Protein AF-A0A816FYJ7-F1 (afdb_monomer)

Nearest PDB structures (foldseek):
  8hdu-assembly1_A  TM=2.524E-01  e=5.902E+00  synthetic construct

Structure (mmCIF, N/CA/C/O backbone):
data_AF-A0A816FYJ7-F1
#
_entry.id   AF-A0A816FYJ7-F1
#
loop_
_atom_site.group_PDB
_atom_site.id
_atom_site.type_symbol
_atom_site.label_atom_id
_atom_site.label_alt_id
_atom_site.label_comp_id
_atom_site.label_asym_id
_atom_site.label_entity_id
_atom_site.label_seq_id
_atom_site.pdbx_PDB_ins_code
_atom_site.Cartn_x
_atom_site.Cartn_y
_atom_site.Cartn_z
_atom_site.occupancy
_atom_site.B_iso_or_equiv
_atom_site.auth_seq_id
_atom_site.auth_comp_id
_atom_site.auth_asym_id
_atom_site.auth_atom_id
_atom_site.pdbx_PDB_model_num
ATOM 1 N N . MET A 1 1 ? -14.830 -5.993 27.145 1.00 53.88 1 MET A N 1
ATOM 2 C CA . MET A 1 1 ? -13.928 -5.583 26.042 1.00 53.88 1 MET A CA 1
ATOM 3 C C . MET A 1 1 ? -14.717 -4.711 25.082 1.00 53.88 1 MET A C 1
ATOM 5 O O . MET A 1 1 ? -15.808 -5.121 24.713 1.00 53.88 1 MET A O 1
ATOM 9 N N . ASN A 1 2 ? -14.210 -3.531 24.702 1.00 73.75 2 ASN A N 1
ATOM 10 C CA . ASN A 1 2 ? -14.854 -2.697 23.679 1.00 73.75 2 ASN A CA 1
ATOM 11 C C . ASN A 1 2 ? -14.972 -3.507 22.381 1.00 73.75 2 ASN A C 1
ATOM 13 O O . ASN A 1 2 ? -13.951 -3.830 21.774 1.00 73.75 2 ASN A O 1
ATOM 17 N N . SER A 1 3 ? -16.195 -3.844 21.964 1.00 83.44 3 SER A N 1
ATOM 18 C CA . SER A 1 3 ? -16.469 -4.633 20.751 1.00 83.44 3 SER A CA 1
ATOM 19 C C . SER A 1 3 ? -15.770 -4.048 19.516 1.00 83.44 3 SER A C 1
ATOM 21 O O . SER A 1 3 ? -15.151 -4.782 18.749 1.00 83.44 3 SER A O 1
ATOM 23 N N . ALA A 1 4 ? -15.745 -2.717 19.403 1.00 85.75 4 ALA A N 1
ATOM 24 C CA . ALA A 1 4 ? -15.052 -1.989 18.340 1.00 85.75 4 ALA A CA 1
ATOM 25 C C . ALA A 1 4 ? -13.520 -2.166 18.353 1.00 85.75 4 ALA A C 1
ATOM 27 O O . ALA A 1 4 ? -12.896 -2.229 17.297 1.00 85.75 4 ALA A O 1
ATOM 28 N N . LEU A 1 5 ? -12.884 -2.266 19.528 1.00 89.44 5 LEU A N 1
ATOM 29 C CA . LEU A 1 5 ? -11.433 -2.480 19.617 1.00 89.44 5 LEU A CA 1
ATOM 30 C C . LEU A 1 5 ? -11.055 -3.884 19.139 1.00 89.44 5 LEU A C 1
ATOM 32 O O . LEU A 1 5 ? -10.072 -4.042 18.416 1.00 89.44 5 LEU A O 1
ATOM 36 N N . VAL A 1 6 ? -11.850 -4.886 19.516 1.00 90.88 6 VAL A N 1
ATOM 37 C CA . VAL A 1 6 ? -11.641 -6.279 19.104 1.00 90.88 6 VAL A CA 1
ATOM 38 C C . VAL A 1 6 ? -11.798 -6.404 17.593 1.00 90.88 6 VAL A C 1
ATOM 40 O O . VAL A 1 6 ? -10.899 -6.912 16.929 1.00 90.88 6 VAL A O 1
ATOM 43 N N . GLN A 1 7 ? -12.885 -5.861 17.042 1.00 92.12 7 GLN A N 1
ATOM 44 C CA . GLN A 1 7 ? -13.132 -5.839 15.601 1.00 92.12 7 GLN A CA 1
ATOM 45 C C . GLN A 1 7 ? -11.990 -5.160 14.834 1.00 92.12 7 GLN A C 1
ATOM 47 O O . GLN A 1 7 ? -11.436 -5.756 13.913 1.00 92.12 7 GLN A O 1
ATOM 52 N N . ASN A 1 8 ? -11.596 -3.944 15.227 1.00 94.31 8 ASN A N 1
ATOM 53 C CA . ASN A 1 8 ? -10.548 -3.197 14.526 1.00 94.31 8 ASN A CA 1
ATOM 54 C C . ASN A 1 8 ? -9.177 -3.888 14.631 1.00 94.31 8 ASN A C 1
ATOM 56 O O . ASN A 1 8 ? -8.397 -3.855 13.679 1.00 94.31 8 ASN A O 1
ATOM 60 N N . THR A 1 9 ? -8.896 -4.558 15.754 1.00 94.19 9 THR A N 1
ATOM 61 C CA . THR A 1 9 ? -7.689 -5.387 15.913 1.00 94.19 9 THR A CA 1
ATOM 62 C C . THR A 1 9 ? -7.709 -6.574 14.957 1.00 94.19 9 THR A C 1
ATOM 64 O O . THR A 1 9 ? -6.736 -6.792 14.239 1.00 94.19 9 THR A O 1
ATOM 67 N N . ILE A 1 10 ? -8.822 -7.309 14.890 1.00 94.94 10 ILE A N 1
ATOM 68 C CA . ILE A 1 10 ? -8.973 -8.449 13.976 1.00 94.94 10 ILE A CA 1
ATOM 69 C C . ILE A 1 10 ? -8.822 -7.991 12.522 1.00 94.94 10 ILE A C 1
ATOM 71 O O . ILE A 1 10 ? -8.059 -8.595 11.773 1.00 94.94 10 ILE A O 1
ATOM 75 N N . LEU A 1 11 ? -9.479 -6.895 12.131 1.00 95.06 11 LEU A N 1
ATOM 76 C CA . LEU A 1 11 ? -9.354 -6.328 10.785 1.00 95.06 11 LEU A CA 1
ATOM 77 C C . LEU A 1 11 ? -7.909 -5.939 10.459 1.00 95.06 11 LEU A C 1
ATOM 79 O O . LEU A 1 11 ? -7.429 -6.219 9.362 1.00 95.06 11 LEU A O 1
ATOM 83 N N . SER A 1 12 ? -7.189 -5.352 11.415 1.00 95.50 12 SER A N 1
ATOM 84 C CA . SER A 1 12 ? -5.777 -4.992 11.246 1.00 95.50 12 SER A CA 1
ATOM 85 C C . SER A 1 12 ? -4.880 -6.214 11.060 1.00 95.50 12 SER A C 1
ATOM 87 O O . SER A 1 12 ? -4.032 -6.233 10.167 1.00 95.50 12 SER A O 1
ATOM 89 N N . LEU A 1 13 ? -5.106 -7.275 11.835 1.00 96.56 13 LEU A N 1
ATOM 90 C CA . LEU A 1 13 ? -4.369 -8.529 11.689 1.00 96.56 13 LEU A CA 1
ATOM 91 C C . LEU A 1 13 ? -4.661 -9.193 10.341 1.00 96.56 13 LEU A C 1
ATOM 93 O O . LEU A 1 13 ? -3.728 -9.551 9.628 1.00 96.56 13 LEU A O 1
ATOM 97 N N . VAL A 1 14 ? -5.934 -9.285 9.951 1.00 97.38 14 VAL A N 1
ATOM 98 C CA . VAL A 1 14 ? -6.344 -9.884 8.672 1.00 97.38 14 VAL A CA 1
ATOM 99 C C . VAL A 1 14 ? -5.770 -9.104 7.491 1.00 97.38 14 VAL A C 1
ATOM 101 O O . VAL A 1 14 ? -5.170 -9.700 6.599 1.00 97.38 14 VAL A O 1
ATOM 104 N N . THR A 1 15 ? -5.896 -7.775 7.484 1.00 96.25 15 THR A N 1
ATOM 105 C CA . THR A 1 15 ? -5.329 -6.933 6.416 1.00 96.25 15 THR A CA 1
ATOM 106 C C . THR A 1 15 ? -3.809 -7.046 6.361 1.00 96.25 15 THR A C 1
ATOM 108 O O . THR A 1 15 ? -3.257 -7.210 5.275 1.00 96.25 15 THR A O 1
ATOM 111 N N . THR A 1 16 ? -3.129 -7.071 7.511 1.00 96.75 16 THR A N 1
ATOM 112 C CA . THR A 1 16 ? -1.683 -7.327 7.583 1.00 96.75 16 THR A CA 1
ATOM 113 C C . THR A 1 16 ? -1.335 -8.679 6.962 1.00 96.75 16 THR A C 1
ATOM 115 O O . THR A 1 16 ? -0.519 -8.732 6.041 1.00 96.75 16 THR A O 1
ATOM 118 N N . SER A 1 17 ? -1.988 -9.767 7.373 1.00 97.12 17 SER A N 1
ATOM 119 C CA . SER A 1 17 ? -1.768 -11.102 6.800 1.00 97.12 17 SER A CA 1
ATOM 120 C C . SER A 1 17 ? -2.006 -11.136 5.289 1.00 97.12 1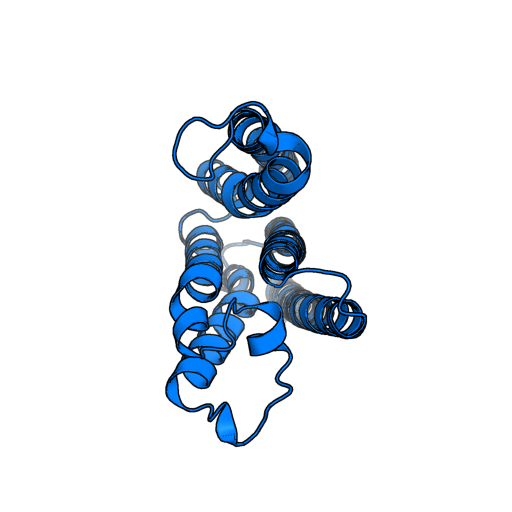7 SER A C 1
ATOM 122 O O . SER A 1 17 ? -1.203 -11.717 4.558 1.00 97.12 17 SER A O 1
ATOM 124 N N . LEU A 1 18 ? -3.050 -10.463 4.798 1.00 96.94 18 LEU A N 1
ATOM 125 C CA . LEU A 1 18 ? -3.333 -10.357 3.366 1.00 96.94 18 LEU A CA 1
ATOM 126 C C . LEU A 1 18 ? -2.240 -9.585 2.615 1.00 96.94 18 LEU A C 1
ATOM 128 O O . LEU A 1 18 ? -1.868 -10.001 1.519 1.00 96.94 18 LEU A O 1
ATOM 132 N N . THR A 1 19 ? -1.661 -8.522 3.189 1.00 95.81 19 THR A N 1
ATOM 133 C CA . THR A 1 19 ? -0.533 -7.821 2.539 1.00 95.81 19 THR A CA 1
ATOM 134 C C . THR A 1 19 ? 0.684 -8.736 2.365 1.00 95.81 19 THR A C 1
ATOM 136 O O . THR A 1 19 ? 1.283 -8.761 1.289 1.00 95.81 19 THR A O 1
ATOM 139 N N . PHE A 1 20 ? 1.015 -9.554 3.371 1.00 95.38 20 PHE A N 1
ATOM 140 C CA . PHE A 1 20 ? 2.076 -10.560 3.250 1.00 95.38 20 PHE A CA 1
ATOM 141 C C . PHE A 1 20 ? 1.724 -11.647 2.232 1.00 95.38 20 PHE A C 1
ATOM 143 O O . PHE A 1 20 ? 2.584 -12.040 1.444 1.00 95.38 20 PHE A O 1
ATOM 150 N N . ALA A 1 21 ? 0.465 -12.093 2.198 1.00 95.94 21 ALA A N 1
ATOM 151 C CA . ALA A 1 21 ? -0.004 -13.066 1.218 1.00 95.94 21 ALA A CA 1
ATOM 152 C C . ALA A 1 21 ? 0.141 -12.546 -0.221 1.00 95.94 21 ALA A C 1
ATOM 154 O O . ALA A 1 21 ? 0.599 -13.289 -1.086 1.00 95.94 21 ALA A O 1
ATOM 155 N N . VAL A 1 22 ? -0.161 -11.265 -0.475 1.00 95.56 22 VAL A N 1
ATOM 156 C CA . VAL A 1 22 ? 0.059 -10.629 -1.787 1.00 95.56 22 VAL A CA 1
ATOM 157 C C . VAL A 1 22 ? 1.540 -10.657 -2.168 1.00 95.56 22 VAL A C 1
ATOM 159 O O . VAL A 1 22 ? 1.872 -11.048 -3.286 1.00 95.56 22 VAL A O 1
ATOM 162 N N . VAL A 1 23 ? 2.444 -10.295 -1.252 1.00 94.19 23 VAL A N 1
ATOM 163 C CA . VAL A 1 23 ? 3.895 -10.342 -1.515 1.00 94.19 23 VAL A CA 1
ATOM 164 C C . VAL A 1 23 ? 4.353 -11.771 -1.802 1.00 94.19 23 VAL A C 1
ATOM 166 O O . VAL A 1 23 ? 5.082 -12.002 -2.764 1.00 94.19 23 VAL A O 1
ATOM 169 N N . PHE A 1 24 ? 3.894 -12.752 -1.027 1.00 92.81 24 PHE A N 1
ATOM 170 C CA . PHE A 1 24 ? 4.250 -14.152 -1.249 1.00 92.81 24 PHE A CA 1
ATOM 171 C C . PHE A 1 24 ? 3.713 -14.689 -2.583 1.00 92.81 24 PHE A C 1
ATOM 173 O O . PHE A 1 24 ? 4.438 -15.368 -3.313 1.00 92.81 24 PHE A O 1
ATOM 180 N N . LEU A 1 25 ? 2.474 -14.344 -2.937 1.00 93.38 25 LEU A N 1
ATOM 181 C CA . LEU A 1 25 ? 1.862 -14.706 -4.212 1.00 93.38 25 LEU A CA 1
ATOM 182 C C . LEU A 1 25 ? 2.657 -14.131 -5.388 1.00 93.38 25 LEU A C 1
ATOM 184 O O . LEU A 1 25 ? 3.007 -14.859 -6.315 1.00 93.38 25 LEU A O 1
ATOM 188 N N . LEU A 1 26 ? 2.990 -12.840 -5.339 1.00 92.62 26 LEU A N 1
ATOM 189 C CA . LEU A 1 26 ? 3.779 -12.198 -6.390 1.00 92.62 26 LEU A CA 1
ATOM 190 C C . LEU A 1 26 ? 5.201 -12.759 -6.459 1.00 92.62 26 LEU A C 1
ATOM 192 O O . LEU A 1 26 ? 5.733 -12.899 -7.557 1.00 92.62 26 LEU A O 1
ATOM 196 N N . ASN A 1 27 ? 5.788 -13.164 -5.329 1.00 91.88 27 ASN A N 1
ATOM 197 C CA . ASN A 1 27 ? 7.070 -13.867 -5.321 1.00 91.88 27 ASN A CA 1
ATOM 198 C C . ASN A 1 27 ? 6.974 -15.200 -6.065 1.00 91.88 27 ASN A C 1
ATOM 200 O O . ASN A 1 27 ? 7.842 -15.551 -6.861 1.00 91.88 27 ASN A O 1
ATOM 204 N N . HIS A 1 28 ? 5.904 -15.953 -5.804 1.00 90.69 28 HIS A N 1
ATOM 205 C CA . HIS A 1 28 ? 5.659 -17.224 -6.468 1.00 90.69 28 HIS A CA 1
ATOM 206 C C . HIS A 1 28 ? 5.501 -17.038 -7.982 1.00 90.69 28 HIS A C 1
ATOM 208 O O . HIS A 1 28 ? 6.115 -17.774 -8.753 1.00 90.69 28 HIS A O 1
ATOM 214 N N . LEU A 1 29 ? 4.766 -16.008 -8.412 1.00 88.62 29 LEU A N 1
ATOM 215 C CA . LEU A 1 29 ? 4.650 -15.655 -9.828 1.00 88.62 29 LEU A CA 1
ATOM 216 C C . LEU A 1 29 ? 5.991 -15.206 -10.424 1.00 88.62 29 LEU A C 1
ATOM 218 O O . LEU A 1 29 ? 6.316 -15.601 -11.542 1.00 88.62 29 LEU A O 1
ATOM 222 N N . ASN A 1 30 ? 6.806 -14.451 -9.682 1.00 88.00 30 ASN A N 1
ATOM 223 C CA . ASN A 1 30 ? 8.121 -13.999 -10.142 1.00 88.00 30 ASN A CA 1
ATOM 224 C C . ASN A 1 30 ? 9.079 -15.164 -10.447 1.00 88.00 30 ASN A C 1
ATOM 226 O O . ASN A 1 30 ? 9.862 -15.095 -11.393 1.00 88.00 30 ASN A O 1
ATOM 230 N N . LYS A 1 31 ? 8.974 -16.289 -9.723 1.00 85.38 31 LYS A N 1
ATOM 231 C CA . LYS A 1 31 ? 9.799 -17.487 -9.985 1.00 85.38 31 LYS A CA 1
ATOM 232 C C . LYS A 1 31 ? 9.630 -18.050 -11.398 1.00 85.38 31 LYS A C 1
ATOM 234 O O . LYS A 1 31 ? 10.546 -18.693 -11.900 1.00 85.38 31 LYS A O 1
ATOM 239 N N . THR A 1 32 ? 8.506 -17.775 -12.061 1.00 80.31 32 THR A N 1
ATOM 240 C CA . THR A 1 32 ? 8.273 -18.168 -13.462 1.00 80.31 32 THR A CA 1
ATOM 241 C C . THR A 1 32 ? 9.080 -17.339 -14.472 1.00 80.31 32 THR A C 1
ATOM 243 O O . THR A 1 32 ? 9.064 -17.655 -15.661 1.00 80.31 32 THR A O 1
ATOM 246 N N . LYS A 1 33 ? 9.754 -16.263 -14.026 1.00 77.69 33 LYS A N 1
ATOM 247 C CA . LYS A 1 33 ? 10.560 -15.310 -14.821 1.00 77.69 33 LYS A CA 1
ATOM 248 C C . LYS A 1 33 ? 9.859 -14.726 -16.057 1.00 77.69 33 LYS A C 1
ATOM 250 O O . LYS A 1 33 ? 10.506 -14.157 -16.930 1.00 77.69 33 LYS A O 1
ATOM 255 N N . SER A 1 34 ? 8.534 -14.834 -16.119 1.00 78.81 34 SER A N 1
ATOM 256 C CA . SER A 1 34 ? 7.723 -14.388 -17.258 1.00 78.81 34 SER A CA 1
ATOM 257 C C . SER A 1 34 ? 7.234 -12.942 -17.113 1.00 78.81 34 SER A C 1
ATOM 259 O O . SER A 1 34 ? 6.665 -12.382 -18.046 1.00 78.81 34 SER A O 1
ATOM 261 N N . ILE A 1 35 ? 7.431 -12.333 -15.939 1.00 83.00 35 ILE A N 1
ATOM 262 C CA . ILE A 1 35 ? 6.919 -11.006 -15.588 1.00 83.00 35 ILE A CA 1
ATOM 263 C C . ILE A 1 35 ? 8.101 -10.104 -15.238 1.00 83.00 35 ILE A C 1
ATOM 265 O O . ILE A 1 35 ? 8.981 -10.493 -14.477 1.00 83.00 35 ILE A O 1
ATOM 269 N N . THR A 1 36 ? 8.127 -8.891 -15.787 1.00 84.88 36 THR A N 1
ATOM 270 C CA . THR A 1 36 ? 9.176 -7.915 -15.476 1.00 84.88 36 THR A CA 1
ATOM 271 C C . THR A 1 36 ? 8.987 -7.323 -14.076 1.00 84.88 36 THR A C 1
ATOM 273 O O . THR A 1 36 ? 7.859 -7.136 -13.613 1.00 84.88 36 THR A O 1
ATOM 276 N N . ASN A 1 37 ? 10.088 -6.932 -13.424 1.00 84.06 37 ASN A N 1
ATOM 277 C CA . ASN A 1 37 ? 10.057 -6.298 -12.097 1.00 84.06 37 ASN A CA 1
ATOM 278 C C . ASN A 1 37 ? 9.189 -5.027 -12.067 1.00 84.06 37 ASN A C 1
ATOM 280 O O . ASN A 1 37 ? 8.554 -4.712 -11.064 1.00 84.06 37 ASN A O 1
ATOM 284 N N . GLU A 1 38 ? 9.116 -4.290 -13.179 1.00 82.38 38 GLU A N 1
ATOM 285 C CA . GLU A 1 38 ? 8.236 -3.126 -13.286 1.00 82.38 38 GLU A CA 1
ATOM 286 C C . GLU A 1 38 ? 6.753 -3.508 -13.201 1.00 82.38 38 GLU A C 1
ATOM 288 O O . GLU A 1 38 ? 6.002 -2.866 -12.463 1.00 82.38 38 GLU A O 1
ATOM 293 N N . VAL A 1 39 ? 6.336 -4.574 -13.889 1.00 83.94 39 VAL A N 1
ATOM 294 C CA . VAL A 1 39 ? 4.955 -5.066 -13.825 1.00 83.94 39 VAL A CA 1
ATOM 295 C C . VAL A 1 39 ? 4.655 -5.647 -12.443 1.00 83.94 39 VAL A C 1
ATOM 297 O O . VAL A 1 39 ? 3.613 -5.322 -11.878 1.00 83.94 39 VAL A O 1
ATOM 300 N N . LEU A 1 40 ? 5.576 -6.413 -11.847 1.00 88.88 40 LEU A N 1
ATOM 301 C CA . LEU A 1 40 ? 5.416 -6.962 -10.492 1.00 88.88 40 LEU A CA 1
ATOM 302 C C . LEU A 1 40 ? 5.207 -5.872 -9.440 1.00 88.88 40 LEU A C 1
ATOM 304 O O . LEU A 1 40 ? 4.285 -5.969 -8.629 1.00 88.88 40 LEU A O 1
ATOM 308 N N . ARG A 1 41 ? 5.992 -4.790 -9.494 1.00 88.06 41 ARG A N 1
ATOM 309 C CA . ARG A 1 41 ? 5.795 -3.626 -8.620 1.00 88.06 41 ARG A CA 1
ATOM 310 C C . ARG A 1 41 ? 4.396 -3.043 -8.765 1.00 88.06 41 ARG A C 1
ATOM 312 O O . ARG A 1 41 ? 3.762 -2.737 -7.761 1.00 88.06 41 ARG A O 1
ATOM 319 N N . LYS A 1 42 ? 3.902 -2.883 -9.992 1.00 87.44 42 LYS A N 1
ATOM 320 C CA . LYS A 1 42 ? 2.568 -2.317 -10.247 1.00 87.44 42 LYS A CA 1
ATOM 321 C C . LYS A 1 42 ? 1.457 -3.264 -9.796 1.00 87.44 42 LYS A C 1
ATOM 323 O O . LYS A 1 42 ? 0.505 -2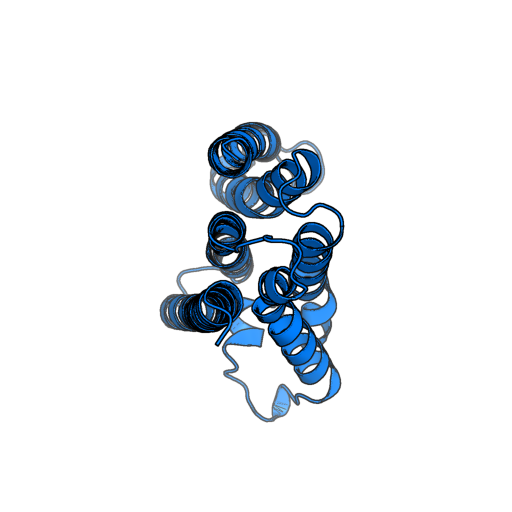.809 -9.170 1.00 87.44 42 LYS A O 1
ATOM 328 N N . MET A 1 43 ? 1.617 -4.570 -10.008 1.00 90.00 43 MET A N 1
ATOM 329 C CA . MET A 1 43 ? 0.717 -5.591 -9.462 1.00 90.00 43 MET A CA 1
ATOM 330 C C . MET A 1 43 ? 0.690 -5.561 -7.933 1.00 90.00 43 MET A C 1
ATOM 332 O O . MET A 1 43 ? -0.386 -5.654 -7.351 1.00 90.00 43 MET A O 1
ATOM 336 N N . LEU A 1 44 ? 1.840 -5.367 -7.281 1.00 92.06 44 LEU A N 1
ATOM 337 C CA . LEU A 1 44 ? 1.915 -5.193 -5.833 1.00 92.06 44 LEU A CA 1
ATOM 338 C C . LEU A 1 44 ? 1.156 -3.943 -5.374 1.00 92.06 44 LEU A C 1
ATOM 340 O O . LEU A 1 44 ? 0.396 -4.031 -4.417 1.00 92.06 44 LEU A O 1
ATOM 344 N N . HIS A 1 45 ? 1.316 -2.804 -6.057 1.00 90.12 45 HIS A N 1
ATOM 345 C CA . HIS A 1 45 ? 0.610 -1.564 -5.703 1.00 90.12 45 HIS A CA 1
ATOM 346 C C . HIS A 1 45 ? -0.909 -1.714 -5.871 1.00 90.12 45 HIS A C 1
ATOM 348 O O . HIS A 1 45 ? -1.661 -1.257 -5.015 1.00 90.12 45 HIS A O 1
ATOM 354 N N . ILE A 1 46 ? -1.370 -2.408 -6.919 1.00 91.12 46 ILE A N 1
ATOM 355 C CA . ILE A 1 46 ? -2.794 -2.722 -7.106 1.00 91.12 46 ILE A CA 1
ATOM 356 C C . ILE A 1 46 ? -3.278 -3.684 -6.014 1.00 91.12 46 ILE A C 1
ATOM 358 O O . ILE A 1 46 ? -4.286 -3.415 -5.366 1.00 91.12 46 ILE A O 1
ATOM 362 N N . GLY A 1 47 ? -2.572 -4.796 -5.795 1.00 91.56 47 GLY A N 1
ATOM 363 C CA . GLY A 1 47 ? -2.973 -5.846 -4.858 1.00 91.56 47 GLY A CA 1
ATOM 364 C C . GLY A 1 47 ? -2.989 -5.363 -3.410 1.00 91.56 47 GLY A C 1
ATOM 365 O O . GLY A 1 47 ? -4.026 -5.418 -2.754 1.00 91.56 47 GLY A O 1
ATOM 366 N N . ALA A 1 48 ? -1.866 -4.827 -2.928 1.00 91.69 48 ALA A N 1
ATOM 367 C CA . ALA A 1 48 ? -1.768 -4.272 -1.580 1.00 91.69 48 ALA A CA 1
ATOM 368 C C . ALA A 1 48 ? -2.633 -3.010 -1.423 1.00 91.69 48 ALA A C 1
ATOM 370 O O . ALA A 1 48 ? -3.285 -2.835 -0.399 1.00 91.69 48 ALA A O 1
ATOM 371 N N . GLY A 1 49 ? -2.702 -2.162 -2.452 1.00 90.06 49 GLY A N 1
ATOM 372 C CA . GLY A 1 49 ? -3.521 -0.952 -2.444 1.00 90.06 49 GLY A CA 1
ATOM 373 C C . GLY A 1 49 ? -5.021 -1.211 -2.373 1.00 90.06 49 GLY A C 1
ATOM 374 O O . GLY A 1 49 ? -5.728 -0.485 -1.683 1.00 90.06 49 GLY A O 1
ATOM 375 N N . THR A 1 50 ? -5.506 -2.277 -3.012 1.00 91.69 50 THR A N 1
ATOM 376 C CA . THR A 1 50 ? -6.921 -2.683 -2.948 1.00 91.69 50 THR A CA 1
ATOM 377 C C . THR A 1 50 ? -7.339 -3.031 -1.517 1.00 91.69 50 THR A C 1
ATOM 379 O O . THR A 1 50 ? -8.483 -2.789 -1.138 1.00 91.69 50 THR A O 1
ATOM 382 N N . LEU A 1 51 ? -6.414 -3.512 -0.676 1.00 93.50 51 LEU A N 1
ATOM 383 C CA . LEU A 1 51 ? -6.697 -3.785 0.737 1.00 93.50 51 LEU A CA 1
ATOM 384 C C . LEU A 1 51 ? -7.033 -2.514 1.533 1.00 93.50 51 LEU A C 1
ATOM 386 O O . LEU A 1 51 ? -7.647 -2.624 2.591 1.00 93.50 51 LEU A O 1
ATOM 390 N N . TYR A 1 52 ? -6.732 -1.314 1.017 1.00 91.12 52 TYR A N 1
ATOM 391 C CA . TYR A 1 52 ? -7.191 -0.055 1.613 1.00 91.12 52 TYR A CA 1
ATOM 392 C C . TYR A 1 52 ? -8.721 0.039 1.689 1.00 91.12 52 TYR A C 1
ATOM 394 O O . TYR A 1 52 ? -9.236 0.700 2.584 1.00 91.12 52 TYR A O 1
ATOM 402 N N . LEU A 1 53 ? -9.466 -0.677 0.835 1.00 90.25 53 LEU A N 1
ATOM 403 C CA . LEU A 1 53 ? -10.930 -0.780 0.935 1.00 90.25 53 L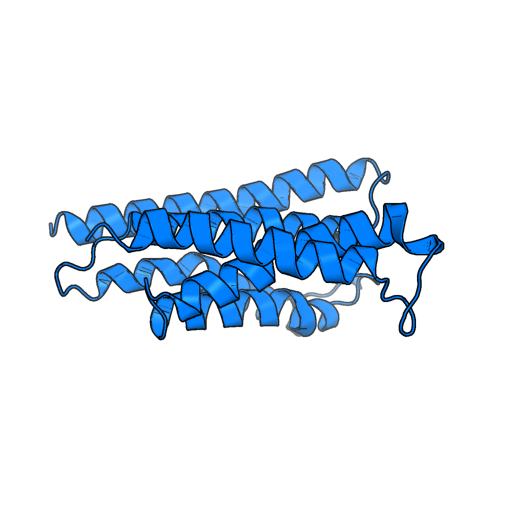EU A CA 1
ATOM 404 C C . LEU A 1 53 ? -11.392 -1.275 2.314 1.00 90.25 53 LEU A C 1
ATOM 406 O O . LEU A 1 53 ? -12.489 -0.931 2.753 1.00 90.25 53 LEU A O 1
ATOM 410 N N . ALA A 1 54 ? -10.545 -2.025 3.028 1.00 91.12 54 ALA A N 1
ATOM 411 C CA . ALA A 1 54 ? -10.839 -2.488 4.376 1.00 91.12 54 ALA A CA 1
ATOM 412 C C . ALA A 1 54 ? -11.070 -1.342 5.374 1.00 91.12 54 ALA A C 1
ATOM 414 O O . ALA A 1 54 ? -11.737 -1.572 6.380 1.00 91.12 54 ALA A O 1
ATOM 415 N N . ILE A 1 55 ? -10.598 -0.118 5.084 1.00 90.06 55 ILE A N 1
ATOM 416 C CA . ILE A 1 55 ? -10.849 1.088 5.891 1.00 90.06 55 ILE A CA 1
ATOM 417 C C . ILE A 1 55 ? -12.343 1.323 6.150 1.00 90.06 55 ILE A C 1
ATOM 419 O O . ILE A 1 55 ? -12.710 1.869 7.187 1.00 90.06 55 ILE A O 1
ATOM 423 N N . TYR A 1 56 ? -13.210 0.869 5.238 1.00 88.56 56 TYR A N 1
ATOM 424 C CA . TYR A 1 56 ? -14.658 0.936 5.399 1.00 88.56 56 TYR A CA 1
ATOM 425 C C . TYR A 1 56 ? -15.139 0.190 6.651 1.00 88.56 56 TYR A C 1
ATOM 427 O O . TYR A 1 56 ? -15.922 0.733 7.428 1.00 88.56 56 TYR A O 1
ATOM 435 N N . PHE A 1 57 ? -14.605 -1.011 6.888 1.00 90.00 57 PHE A N 1
ATOM 436 C CA . PHE A 1 57 ? -15.026 -1.895 7.977 1.00 90.00 57 PHE A CA 1
ATOM 437 C C . PHE A 1 57 ? -14.484 -1.486 9.353 1.00 90.00 57 PHE A C 1
ATOM 439 O O . PHE A 1 57 ? -14.885 -2.073 10.362 1.00 90.00 57 PHE A O 1
ATOM 446 N N . TYR A 1 58 ? -13.584 -0.498 9.416 1.00 90.56 58 TYR A N 1
ATOM 447 C CA . TYR A 1 58 ? -13.103 0.037 10.685 1.00 90.56 58 TYR A CA 1
ATOM 448 C C . TYR A 1 58 ? -14.166 0.912 11.336 1.00 90.56 58 TYR A C 1
ATOM 450 O O . TYR A 1 58 ? -14.713 1.842 10.736 1.00 90.56 58 TYR A O 1
ATOM 458 N N . ASN A 1 59 ? -14.408 0.624 12.609 1.00 86.75 59 ASN A N 1
ATOM 459 C CA . ASN A 1 59 ? -15.389 1.327 13.408 1.00 86.75 59 ASN A CA 1
ATOM 460 C C . ASN A 1 59 ? -14.764 2.564 14.089 1.00 86.75 59 ASN A C 1
ATOM 462 O O . ASN A 1 59 ? -13.726 2.448 14.746 1.00 86.75 59 ASN A O 1
ATOM 466 N N . ASP A 1 60 ? -15.411 3.726 13.933 1.00 81.81 60 ASP A N 1
ATOM 467 C CA . ASP A 1 60 ? -15.003 5.046 14.440 1.00 81.81 60 ASP A CA 1
ATOM 468 C C . ASP A 1 60 ? -15.972 5.595 15.511 1.00 81.81 60 ASP A C 1
ATOM 470 O O . ASP A 1 60 ? -16.299 6.776 15.523 1.00 81.81 60 ASP A O 1
ATOM 474 N N . HIS A 1 61 ? -16.470 4.768 16.436 1.00 78.75 61 HIS A N 1
ATOM 475 C CA . HIS A 1 61 ? -17.282 5.247 17.574 1.00 78.75 61 HIS A CA 1
ATOM 476 C C . HIS A 1 61 ? -16.472 6.080 18.603 1.00 78.75 61 HIS A C 1
ATOM 478 O O . HIS A 1 61 ? -16.484 5.790 19.801 1.00 78.75 61 HIS A O 1
ATOM 484 N N . GLY A 1 62 ? -15.709 7.085 18.156 1.00 65.44 62 GLY A N 1
ATOM 485 C CA . GLY A 1 62 ? -14.915 7.985 19.000 1.00 65.44 62 GLY A CA 1
ATOM 486 C C . GLY A 1 62 ? -13.692 7.333 19.651 1.00 65.44 62 GLY A C 1
ATOM 487 O O . GLY A 1 62 ? -13.087 7.907 20.552 1.00 65.44 62 GLY A O 1
ATOM 488 N N . GLN A 1 63 ? -13.324 6.126 19.218 1.00 71.00 63 GLN A N 1
ATOM 489 C CA . GLN A 1 63 ? -12.204 5.371 19.768 1.00 71.00 63 GLN A CA 1
ATOM 490 C C . GLN A 1 63 ? -10.958 5.542 18.895 1.00 71.00 63 GLN A C 1
ATOM 492 O O . GLN A 1 63 ? -11.012 5.440 17.669 1.00 71.00 63 GLN A O 1
ATOM 497 N N . PHE A 1 64 ? -9.793 5.677 19.532 1.00 82.44 64 PHE A N 1
ATOM 498 C CA . PHE A 1 64 ? -8.495 5.663 18.843 1.00 82.44 64 PHE A CA 1
ATOM 499 C C . PHE A 1 64 ? -8.227 4.355 18.072 1.00 82.44 64 PHE A C 1
ATOM 501 O O . PHE A 1 64 ? -7.333 4.310 17.228 1.00 82.44 64 PHE A O 1
ATOM 508 N N . SER A 1 65 ? -9.019 3.300 18.304 1.00 88.44 65 SER A N 1
ATOM 509 C CA . SER A 1 65 ? -8.898 2.008 17.623 1.00 88.44 65 SER A CA 1
ATOM 510 C C . SER A 1 65 ? -9.067 2.090 16.104 1.00 88.44 65 SER A C 1
ATOM 512 O O . SER A 1 65 ? -8.612 1.183 15.410 1.00 88.44 65 SER A O 1
ATOM 514 N N . LYS A 1 66 ? -9.680 3.147 15.553 1.00 88.12 66 LYS A N 1
ATOM 515 C CA . LYS A 1 66 ? -9.766 3.341 14.094 1.00 88.12 66 LYS A CA 1
ATOM 516 C C . LYS A 1 66 ? -8.398 3.446 13.426 1.00 88.12 66 LYS A C 1
ATOM 518 O O . LYS A 1 66 ? -8.226 2.988 12.300 1.00 88.12 66 LYS A O 1
ATOM 523 N N . TYR A 1 67 ? -7.399 3.984 14.129 1.00 90.88 67 TYR A N 1
ATOM 524 C CA . TYR A 1 67 ? -6.036 4.122 13.614 1.00 90.88 67 TYR A CA 1
ATOM 525 C C . TYR A 1 67 ? -5.302 2.779 13.518 1.00 90.88 67 TYR A C 1
ATOM 527 O O . TYR A 1 67 ? -4.223 2.708 12.948 1.00 90.88 67 TYR A O 1
ATOM 535 N N . LEU A 1 68 ? -5.905 1.668 13.948 1.00 93.44 68 LEU A N 1
ATOM 536 C CA . LEU A 1 68 ? -5.386 0.337 13.620 1.00 93.44 68 LEU A CA 1
ATOM 537 C C . LEU A 1 68 ? -5.419 0.040 12.107 1.00 93.44 68 LEU A C 1
ATOM 539 O O . LEU A 1 68 ? -4.760 -0.901 11.667 1.00 93.44 68 LEU A O 1
ATOM 543 N N . ASN A 1 69 ? -6.127 0.846 11.302 1.00 94.31 69 ASN A N 1
ATOM 544 C CA . ASN A 1 69 ? -6.127 0.750 9.838 1.00 94.31 69 ASN A CA 1
ATOM 545 C C . ASN A 1 69 ? -4.754 1.027 9.201 1.00 94.31 69 ASN A C 1
ATOM 547 O O . ASN A 1 69 ? -4.436 0.446 8.165 1.00 94.31 69 ASN A O 1
ATOM 551 N N . ILE A 1 70 ? -3.917 1.873 9.819 1.00 95.81 70 ILE A N 1
ATOM 552 C CA . ILE A 1 70 ? -2.603 2.218 9.252 1.00 95.81 70 ILE A CA 1
ATOM 553 C C . ILE A 1 70 ? -1.510 1.217 9.619 1.00 95.81 70 ILE A C 1
ATOM 555 O O . ILE A 1 70 ? -0.452 1.219 8.993 1.00 95.81 70 ILE A O 1
ATOM 559 N N . PHE A 1 71 ? -1.759 0.357 10.610 1.00 95.88 71 PHE A N 1
ATOM 560 C CA . PHE A 1 71 ? -0.771 -0.579 11.140 1.00 95.88 71 PHE A CA 1
ATOM 561 C C . PHE A 1 71 ? -0.126 -1.483 10.071 1.00 95.88 71 PHE A C 1
ATOM 563 O O . PHE A 1 71 ? 1.103 -1.555 10.072 1.00 95.88 71 PHE A O 1
ATOM 570 N N . PRO A 1 72 ? -0.867 -2.086 9.111 1.00 95.75 72 PRO A N 1
ATOM 571 C CA . PRO A 1 72 ? -0.250 -2.878 8.046 1.00 95.75 72 PRO A CA 1
ATOM 572 C C . PRO A 1 72 ? 0.813 -2.087 7.269 1.00 95.75 72 PRO A C 1
ATOM 574 O O . PRO A 1 72 ? 1.924 -2.566 7.053 1.00 95.75 72 PRO A O 1
ATOM 577 N N . ASN A 1 73 ? 0.497 -0.845 6.889 1.00 96.44 73 ASN A N 1
ATOM 578 C CA . ASN A 1 73 ? 1.388 0.003 6.092 1.00 96.44 73 ASN A CA 1
ATOM 579 C C . ASN A 1 73 ? 2.551 0.554 6.927 1.00 96.44 73 ASN A C 1
ATOM 581 O O . ASN A 1 73 ? 3.667 0.661 6.426 1.00 96.44 73 ASN A O 1
ATOM 585 N N . LEU A 1 74 ? 2.323 0.859 8.209 1.00 96.81 74 LEU A N 1
ATOM 586 C CA . LEU A 1 74 ? 3.387 1.280 9.119 1.00 96.81 74 LEU A CA 1
ATOM 587 C C . LEU A 1 74 ? 4.401 0.152 9.346 1.00 96.81 74 LEU A C 1
ATOM 589 O O . LEU A 1 74 ? 5.607 0.388 9.293 1.00 96.81 74 LEU A O 1
ATOM 593 N N . LEU A 1 75 ? 3.921 -1.082 9.519 1.00 96.75 75 LEU A N 1
ATOM 594 C CA . LEU A 1 75 ? 4.776 -2.261 9.608 1.00 96.75 75 LEU A CA 1
ATOM 595 C C . LEU A 1 75 ? 5.621 -2.422 8.337 1.00 96.75 75 LEU A C 1
ATOM 597 O O . LEU A 1 75 ? 6.833 -2.620 8.429 1.00 96.75 75 LEU A O 1
ATOM 601 N N . TRP A 1 76 ? 5.016 -2.271 7.155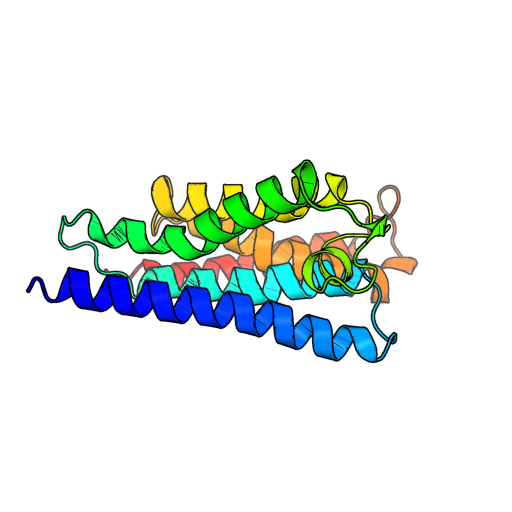 1.00 96.44 76 TRP A N 1
ATOM 602 C CA . TRP A 1 76 ? 5.757 -2.292 5.893 1.00 96.44 76 TRP A CA 1
ATOM 603 C C . TRP A 1 76 ? 6.779 -1.161 5.784 1.00 96.44 76 TRP A C 1
ATOM 605 O O . TRP A 1 76 ? 7.895 -1.426 5.352 1.00 96.44 76 TRP A O 1
ATOM 615 N N . ILE A 1 77 ? 6.470 0.062 6.223 1.00 96.69 77 ILE A N 1
ATOM 616 C CA . ILE A 1 77 ? 7.449 1.162 6.288 1.00 96.69 77 ILE A CA 1
ATOM 617 C C . ILE A 1 77 ? 8.655 0.756 7.139 1.00 96.69 77 ILE A C 1
ATOM 619 O O . ILE A 1 77 ? 9.792 0.883 6.682 1.00 96.69 77 ILE A O 1
ATOM 623 N N . CYS A 1 78 ? 8.425 0.214 8.338 1.00 95.88 78 CYS A N 1
ATOM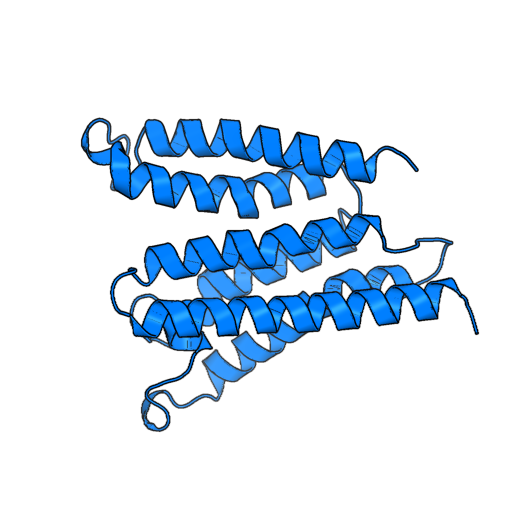 624 C CA . CYS A 1 78 ? 9.500 -0.254 9.211 1.00 95.88 78 CYS A CA 1
ATOM 625 C C . CYS A 1 78 ? 10.339 -1.351 8.541 1.00 95.88 78 CYS A C 1
ATOM 627 O O . CYS A 1 78 ? 11.568 -1.271 8.554 1.00 95.88 78 CYS A O 1
ATOM 629 N N . ILE A 1 79 ? 9.693 -2.333 7.902 1.00 94.44 79 ILE A N 1
ATOM 630 C CA . ILE A 1 79 ? 10.376 -3.400 7.158 1.00 94.44 79 ILE A CA 1
ATOM 631 C C . ILE A 1 79 ? 11.206 -2.811 6.012 1.00 94.44 79 ILE A C 1
ATOM 633 O O . ILE A 1 79 ? 12.368 -3.170 5.859 1.00 94.44 79 ILE A O 1
ATOM 637 N N . LEU A 1 80 ? 10.652 -1.897 5.215 1.00 94.00 80 LEU A N 1
ATOM 638 C CA . LEU A 1 80 ? 11.338 -1.303 4.065 1.00 94.00 80 LEU A CA 1
ATOM 639 C C . LEU A 1 80 ? 12.555 -0.473 4.487 1.00 94.00 80 LEU A C 1
ATOM 641 O O . LEU A 1 80 ? 13.612 -0.598 3.868 1.00 94.00 80 LEU A O 1
ATOM 645 N N . ILE A 1 81 ? 12.436 0.323 5.553 1.00 93.69 81 ILE A N 1
ATOM 646 C CA . ILE A 1 81 ? 13.557 1.096 6.109 1.00 93.69 81 ILE A CA 1
ATOM 647 C C . ILE A 1 81 ? 14.632 0.150 6.639 1.00 93.69 81 ILE A C 1
ATOM 649 O O . ILE A 1 81 ? 15.796 0.262 6.244 1.00 93.69 81 ILE A O 1
ATOM 653 N N . TRP A 1 82 ? 14.240 -0.816 7.476 1.00 92.88 82 TRP A N 1
ATOM 654 C CA . TRP A 1 82 ? 15.171 -1.783 8.047 1.00 92.88 82 TRP A CA 1
ATOM 655 C C . TRP A 1 82 ? 15.908 -2.551 6.947 1.00 92.88 82 TRP A C 1
ATOM 657 O O . TRP A 1 82 ? 17.136 -2.647 6.974 1.00 92.88 82 TRP A O 1
ATOM 667 N N . LYS A 1 83 ? 15.186 -3.014 5.919 1.00 90.75 83 LYS A N 1
ATOM 668 C CA . LYS A 1 83 ? 15.794 -3.720 4.789 1.00 90.75 83 LYS A CA 1
ATOM 669 C C . LYS A 1 83 ? 16.689 -2.814 3.955 1.00 90.75 83 LYS A C 1
ATOM 671 O O . LYS A 1 83 ? 17.786 -3.215 3.585 1.00 90.75 83 LYS A O 1
ATOM 676 N N . SER A 1 84 ? 16.288 -1.578 3.684 1.00 88.38 84 SER A N 1
ATOM 677 C CA . SER A 1 84 ? 17.146 -0.665 2.929 1.00 88.38 84 SER A CA 1
ATOM 678 C C . SER A 1 84 ? 18.460 -0.357 3.655 1.00 88.38 84 SER A C 1
ATOM 680 O O . SER A 1 84 ? 19.492 -0.188 3.002 1.00 88.38 84 SER A O 1
ATOM 682 N N . GLN A 1 85 ? 18.438 -0.241 4.982 1.00 85.25 85 GLN A N 1
ATOM 683 C CA . GLN A 1 85 ? 19.604 0.171 5.763 1.00 85.25 85 GLN A CA 1
ATOM 684 C C . GLN A 1 85 ? 20.486 -1.028 6.125 1.00 85.25 85 GLN A C 1
ATOM 686 O O . GLN A 1 85 ? 21.658 -1.071 5.740 1.00 85.25 85 GLN A O 1
ATOM 691 N N . TYR A 1 86 ? 19.908 -2.037 6.773 1.00 78.69 86 TYR A N 1
ATOM 692 C CA . TYR A 1 86 ? 20.647 -3.114 7.436 1.00 78.69 86 TYR A CA 1
ATOM 693 C C . TYR A 1 86 ? 20.746 -4.400 6.616 1.00 78.69 86 TYR A C 1
ATOM 695 O O . TYR A 1 86 ? 21.645 -5.204 6.853 1.00 78.69 86 TYR A O 1
ATOM 703 N N . TYR A 1 87 ? 19.874 -4.606 5.625 1.00 74.25 87 TYR A N 1
ATOM 704 C CA . TYR A 1 87 ? 19.939 -5.815 4.810 1.00 74.25 87 TYR A CA 1
ATOM 705 C C . TYR A 1 87 ? 21.151 -5.786 3.877 1.00 74.25 87 TYR A C 1
ATOM 707 O O . TYR A 1 87 ? 21.428 -4.792 3.187 1.00 74.25 87 TYR A O 1
ATOM 715 N N . SER A 1 88 ? 21.872 -6.901 3.851 1.00 64.06 88 SER A N 1
ATOM 716 C CA . SER A 1 88 ? 23.014 -7.119 2.974 1.00 64.06 88 SER A CA 1
ATOM 717 C C . SER A 1 88 ? 22.576 -8.001 1.808 1.00 64.06 88 SER A C 1
ATOM 719 O O . SER A 1 88 ? 22.488 -9.219 1.943 1.00 64.06 88 SER A O 1
ATOM 721 N N . SER A 1 89 ? 22.287 -7.375 0.661 1.00 60.66 89 SER A N 1
ATOM 722 C CA . SER A 1 89 ? 21.897 -8.075 -0.579 1.00 60.66 89 SER A CA 1
ATOM 723 C C . SER A 1 89 ? 22.949 -9.117 -1.009 1.00 60.66 89 SER A C 1
ATOM 725 O O . SER A 1 89 ? 22.622 -10.151 -1.578 1.00 60.66 89 SER A O 1
ATOM 727 N N . THR A 1 90 ? 24.215 -8.917 -0.625 1.00 59.16 90 THR A N 1
ATOM 728 C CA . THR A 1 90 ? 25.332 -9.841 -0.868 1.00 59.16 90 THR A CA 1
ATOM 729 C C . THR A 1 90 ? 25.228 -11.186 -0.140 1.00 59.16 90 THR A C 1
ATOM 731 O O . THR A 1 90 ? 25.833 -12.146 -0.600 1.00 59.16 90 THR A O 1
ATOM 734 N N . HIS A 1 91 ? 24.487 -11.284 0.970 1.00 58.59 91 HIS A N 1
ATOM 735 C CA . HIS A 1 91 ? 24.382 -12.523 1.764 1.00 58.59 91 HIS A CA 1
ATOM 736 C C . HIS A 1 91 ? 23.095 -13.316 1.490 1.00 58.59 91 HIS A C 1
ATOM 738 O O . HIS A 1 91 ? 23.005 -14.492 1.839 1.00 58.59 91 HIS A O 1
ATOM 744 N N . HIS A 1 92 ? 22.101 -12.695 0.849 1.00 61.69 92 HIS A N 1
ATOM 745 C CA . HIS A 1 92 ? 20.789 -13.292 0.606 1.00 61.69 92 HIS A CA 1
ATOM 746 C C . HIS A 1 92 ? 20.267 -12.911 -0.791 1.00 61.69 92 HIS A C 1
ATOM 748 O O . HIS A 1 92 ? 19.462 -11.990 -0.926 1.00 61.69 92 HIS A O 1
ATOM 754 N N . PRO A 1 93 ? 20.702 -13.625 -1.843 1.00 63.38 93 PRO A N 1
ATOM 755 C CA . PRO A 1 93 ? 20.433 -13.254 -3.235 1.00 63.38 93 PRO A CA 1
ATOM 756 C C . PRO A 1 93 ? 18.982 -13.480 -3.704 1.00 63.38 93 PRO A C 1
ATOM 758 O O . PRO A 1 93 ? 18.661 -13.144 -4.837 1.00 63.38 93 PRO A O 1
ATOM 761 N N . HIS A 1 94 ? 18.110 -14.061 -2.872 1.00 72.25 94 HIS A N 1
ATOM 762 C CA . HIS A 1 94 ? 16.728 -14.424 -3.227 1.00 72.25 94 HIS A CA 1
ATOM 763 C C . HIS A 1 94 ? 15.720 -13.876 -2.222 1.00 72.25 94 HIS A C 1
ATOM 765 O O . HIS A 1 94 ? 14.935 -14.616 -1.622 1.00 72.25 94 HIS A O 1
ATOM 771 N N . ASP A 1 95 ? 15.789 -12.572 -1.987 1.00 85.56 95 ASP A N 1
ATOM 772 C CA . ASP A 1 95 ? 14.857 -11.907 -1.100 1.00 85.56 95 ASP A CA 1
ATOM 773 C C . ASP A 1 95 ? 13.550 -11.548 -1.823 1.00 85.56 95 ASP A C 1
ATOM 775 O O . ASP A 1 95 ? 13.573 -10.700 -2.716 1.00 85.56 95 ASP A O 1
ATOM 779 N N . PRO A 1 96 ? 12.386 -12.073 -1.390 1.00 87.06 96 PRO A N 1
ATOM 780 C CA . PRO A 1 96 ? 11.110 -11.798 -2.049 1.00 87.06 96 PRO A CA 1
ATOM 781 C C . PRO A 1 96 ? 10.770 -10.307 -2.150 1.00 87.06 96 PRO A C 1
ATOM 783 O O . PRO A 1 96 ? 10.126 -9.873 -3.101 1.00 87.06 96 PRO A O 1
ATOM 786 N N . VAL A 1 97 ? 11.175 -9.504 -1.161 1.00 88.38 97 VAL A N 1
ATOM 787 C CA . VAL A 1 97 ? 10.851 -8.073 -1.130 1.00 88.38 97 VAL A CA 1
ATOM 788 C C . VAL A 1 97 ? 11.717 -7.325 -2.135 1.00 88.38 97 VAL A C 1
ATOM 790 O O . VAL A 1 97 ? 11.179 -6.523 -2.893 1.00 88.38 97 VAL A O 1
ATOM 793 N N . LEU A 1 98 ? 13.027 -7.585 -2.188 1.00 87.62 98 LEU A N 1
ATOM 794 C CA . LEU A 1 98 ? 13.884 -6.953 -3.195 1.00 87.62 98 LEU A CA 1
ATOM 795 C C . LEU A 1 98 ? 13.495 -7.408 -4.610 1.00 87.62 98 LEU A C 1
ATOM 797 O O . LEU A 1 98 ? 13.350 -6.562 -5.497 1.00 87.62 98 LEU A O 1
ATOM 801 N N . ASP A 1 99 ? 13.217 -8.700 -4.786 1.00 87.38 99 ASP A N 1
ATOM 802 C CA . ASP A 1 99 ? 12.830 -9.306 -6.061 1.00 87.38 99 ASP A CA 1
ATOM 803 C C . ASP A 1 99 ? 11.572 -8.665 -6.663 1.00 87.38 99 ASP A C 1
ATOM 805 O O . ASP A 1 99 ? 11.527 -8.373 -7.856 1.00 87.38 99 ASP A O 1
ATOM 809 N N . ILE A 1 100 ? 10.562 -8.390 -5.835 1.00 88.38 100 ILE A N 1
ATOM 810 C CA . ILE A 1 100 ? 9.279 -7.840 -6.295 1.00 88.38 100 ILE A CA 1
ATOM 811 C C . ILE A 1 100 ? 9.284 -6.314 -6.329 1.00 88.38 100 ILE A C 1
ATOM 813 O O . ILE A 1 100 ? 8.595 -5.720 -7.158 1.00 88.38 100 ILE A O 1
ATOM 817 N N . MET A 1 101 ? 9.982 -5.657 -5.398 1.00 89.44 101 MET A N 1
ATOM 818 C CA . MET A 1 101 ? 9.813 -4.219 -5.157 1.00 89.44 101 MET A CA 1
ATOM 819 C C . MET A 1 101 ? 10.890 -3.340 -5.800 1.00 89.44 101 MET A C 1
ATOM 821 O O . MET A 1 101 ? 10.716 -2.119 -5.856 1.00 89.44 101 MET A O 1
ATOM 825 N N . THR A 1 102 ? 11.972 -3.921 -6.320 1.00 85.88 102 THR A N 1
ATOM 826 C CA . THR A 1 102 ? 13.088 -3.177 -6.927 1.00 85.88 102 THR A CA 1
ATOM 827 C C . THR A 1 102 ? 13.240 -3.496 -8.412 1.00 85.88 102 THR A C 1
ATOM 829 O O . THR A 1 102 ? 12.839 -4.556 -8.883 1.00 85.88 102 THR A O 1
ATOM 832 N N . ARG A 1 103 ? 13.793 -2.560 -9.188 1.00 82.69 103 ARG A N 1
ATOM 833 C CA . ARG A 1 103 ? 14.106 -2.772 -10.608 1.00 82.69 103 ARG A CA 1
ATOM 834 C C . ARG A 1 103 ? 15.440 -3.487 -10.760 1.00 82.69 103 ARG A C 1
ATOM 836 O O . ARG A 1 103 ? 15.493 -4.492 -11.462 1.00 82.69 103 ARG A O 1
ATOM 843 N N . ASN A 1 104 ? 16.469 -2.997 -10.068 1.00 80.50 104 ASN A N 1
ATOM 844 C CA . ASN A 1 104 ? 17.851 -3.450 -10.235 1.00 80.50 104 ASN A CA 1
ATOM 845 C C . ASN A 1 104 ? 18.402 -4.219 -9.021 1.00 80.50 104 ASN A C 1
ATOM 847 O O . ASN A 1 104 ? 19.615 -4.311 -8.869 1.00 80.50 104 ASN A O 1
ATOM 851 N N . GLN A 1 105 ? 17.550 -4.719 -8.118 1.00 80.69 105 GLN A N 1
ATOM 852 C CA . GLN A 1 105 ? 17.986 -5.397 -6.882 1.00 80.69 105 GLN A CA 1
ATOM 853 C C . GLN A 1 105 ? 18.816 -4.515 -5.931 1.00 80.69 105 GLN A C 1
ATOM 855 O O . GLN A 1 105 ? 19.495 -4.996 -5.020 1.00 80.69 105 GLN A O 1
ATOM 860 N N . HIS A 1 106 ? 18.726 -3.191 -6.089 1.00 84.06 106 HIS A N 1
ATOM 861 C CA . HIS A 1 106 ? 19.338 -2.235 -5.177 1.00 84.06 106 HIS A CA 1
ATOM 862 C C . HIS A 1 106 ? 18.406 -1.929 -4.007 1.00 84.06 106 HIS A C 1
ATOM 864 O O . HIS A 1 106 ? 17.304 -1.411 -4.183 1.00 84.06 106 HIS A O 1
ATOM 870 N N . LYS A 1 107 ? 18.882 -2.189 -2.785 1.00 84.12 107 LYS A N 1
ATOM 871 C CA . LYS A 1 107 ? 18.110 -1.991 -1.549 1.00 84.12 107 LYS A CA 1
ATOM 872 C C . LYS A 1 107 ? 17.629 -0.551 -1.332 1.00 84.12 107 LYS A C 1
ATOM 874 O O . LYS A 1 107 ? 16.571 -0.358 -0.747 1.00 84.12 107 LYS A O 1
ATOM 879 N N . SER A 1 108 ? 18.356 0.445 -1.845 1.00 86.00 108 SER A N 1
ATOM 880 C CA . SER A 1 108 ? 17.949 1.856 -1.792 1.00 86.00 108 SER A CA 1
ATOM 881 C C . SER A 1 108 ? 16.659 2.127 -2.565 1.00 86.00 108 SER A C 1
ATOM 883 O O . SER A 1 108 ? 15.926 3.049 -2.214 1.00 86.00 108 SER A O 1
ATOM 885 N N . GLU A 1 109 ? 16.326 1.303 -3.567 1.00 87.81 109 GLU A N 1
ATOM 886 C CA . GLU A 1 109 ? 15.082 1.460 -4.320 1.00 87.81 109 GLU A CA 1
ATOM 887 C C . GLU A 1 109 ? 13.827 1.235 -3.470 1.00 87.81 109 GLU A C 1
ATOM 889 O O . GLU A 1 109 ? 12.763 1.768 -3.800 1.00 87.81 109 GLU A O 1
ATOM 894 N N . LEU A 1 110 ? 13.956 0.511 -2.352 1.00 89.31 110 LEU A N 1
ATOM 895 C CA . LEU A 1 110 ? 12.876 0.301 -1.389 1.00 89.31 110 LEU A CA 1
ATOM 896 C C . LEU A 1 110 ? 12.404 1.620 -0.759 1.00 89.31 110 LEU A C 1
ATOM 898 O O . LEU A 1 110 ? 11.223 1.743 -0.438 1.00 89.31 110 LEU A O 1
ATOM 902 N N . LEU A 1 111 ? 13.294 2.615 -0.636 1.00 90.31 111 LEU A N 1
ATOM 903 C CA . LE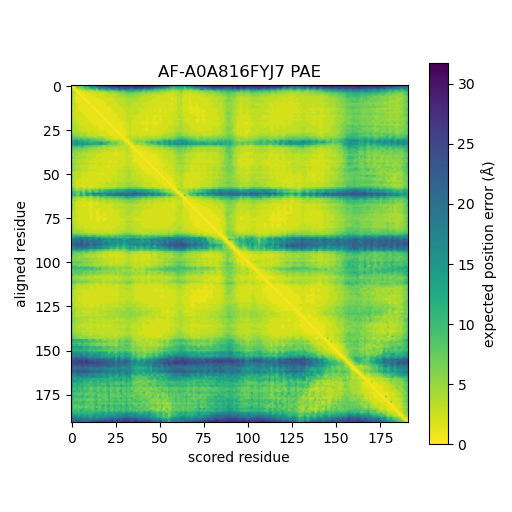U A 1 111 ? 12.991 3.929 -0.053 1.00 90.31 111 LEU A CA 1
ATOM 904 C C . LEU A 1 111 ? 12.309 4.897 -1.028 1.00 90.31 111 LEU A C 1
ATOM 906 O O . LEU A 1 111 ? 11.872 5.966 -0.611 1.00 90.31 111 LEU A O 1
ATOM 910 N N . TYR A 1 112 ? 12.210 4.543 -2.313 1.00 89.94 112 TYR A N 1
ATOM 911 C CA . TYR A 1 112 ? 11.527 5.368 -3.306 1.00 89.94 112 TYR A CA 1
ATOM 912 C C . TYR A 1 112 ? 10.054 4.970 -3.412 1.00 89.94 112 TYR A C 1
ATOM 914 O O . TYR A 1 112 ? 9.261 5.268 -2.526 1.00 89.94 112 TYR A O 1
ATOM 922 N N . GLY A 1 113 ? 9.676 4.285 -4.495 1.00 87.44 113 GLY A N 1
ATOM 923 C CA . GLY A 1 113 ? 8.286 3.937 -4.793 1.00 87.44 113 GLY A CA 1
ATOM 924 C C . GLY A 1 113 ? 7.583 3.177 -3.662 1.00 87.44 113 GLY A C 1
ATOM 925 O O . GLY A 1 113 ? 6.530 3.637 -3.230 1.00 87.44 113 GLY A O 1
ATOM 926 N N . PRO A 1 114 ? 8.146 2.064 -3.149 1.00 91.88 114 PRO A N 1
ATOM 927 C CA . PRO A 1 114 ? 7.499 1.272 -2.104 1.00 91.88 114 PRO A CA 1
ATOM 928 C C . PRO A 1 114 ? 7.274 2.051 -0.802 1.00 91.88 114 PRO A C 1
ATOM 930 O O . PRO A 1 114 ? 6.166 2.040 -0.266 1.00 91.88 114 PRO A O 1
ATOM 933 N N . LEU A 1 115 ? 8.289 2.764 -0.305 1.00 94.50 115 LEU A N 1
ATOM 934 C CA . LEU A 1 115 ? 8.153 3.582 0.902 1.00 94.50 115 LEU A CA 1
ATOM 935 C C . LEU A 1 115 ? 7.172 4.741 0.688 1.00 94.50 115 LEU A C 1
ATOM 937 O O . LEU A 1 115 ? 6.290 4.947 1.516 1.00 94.50 115 LEU A O 1
ATOM 941 N N . PHE A 1 116 ? 7.284 5.461 -0.435 1.00 94.44 116 PHE A N 1
ATOM 942 C CA . PHE A 1 116 ? 6.375 6.555 -0.782 1.00 94.44 116 PHE A CA 1
ATOM 943 C C . PHE A 1 116 ? 4.920 6.085 -0.822 1.00 94.44 116 PHE A C 1
ATOM 945 O O . PHE A 1 116 ? 4.055 6.727 -0.231 1.00 94.44 116 PHE A O 1
ATOM 952 N N . PHE A 1 117 ? 4.661 4.940 -1.460 1.00 94.31 117 PHE A N 1
ATOM 953 C CA . PHE A 1 117 ? 3.330 4.350 -1.526 1.00 94.31 117 PHE A CA 1
ATOM 954 C C . PHE A 1 117 ? 2.749 4.133 -0.126 1.00 94.31 117 PHE A C 1
ATOM 956 O O . PHE A 1 117 ? 1.684 4.667 0.181 1.00 94.31 117 PHE A O 1
ATOM 963 N N . ASN A 1 118 ? 3.474 3.419 0.743 1.00 95.88 118 ASN A N 1
ATOM 964 C CA . ASN A 1 118 ? 3.006 3.135 2.101 1.00 95.88 118 ASN A CA 1
ATOM 965 C C . ASN A 1 118 ? 2.808 4.421 2.919 1.00 95.88 118 ASN A C 1
ATOM 967 O O . ASN A 1 118 ? 1.821 4.535 3.644 1.00 95.88 118 ASN A O 1
ATOM 971 N N . SER A 1 119 ? 3.687 5.415 2.765 1.00 96.62 119 SER A N 1
ATOM 972 C CA . SER A 1 119 ? 3.548 6.718 3.425 1.00 96.62 119 SER A CA 1
ATOM 973 C C . SER A 1 119 ? 2.269 7.445 3.008 1.00 96.62 119 SER A C 1
ATOM 975 O O . SER A 1 119 ? 1.555 7.964 3.866 1.00 96.62 119 SER A O 1
ATOM 977 N N . VAL A 1 120 ? 1.927 7.445 1.714 1.00 96.00 120 VAL A N 1
ATOM 978 C CA . VAL A 1 120 ? 0.671 8.046 1.237 1.00 96.00 120 VAL A CA 1
ATOM 979 C C . VAL A 1 120 ? -0.541 7.301 1.798 1.00 96.00 120 VAL A C 1
ATOM 981 O O . VAL A 1 120 ? -1.501 7.953 2.210 1.00 96.00 120 VAL A O 1
ATOM 984 N N . VAL A 1 121 ? -0.492 5.966 1.891 1.00 95.19 121 VAL A N 1
ATOM 985 C CA . VAL A 1 121 ? -1.582 5.185 2.502 1.00 95.19 121 VAL A CA 1
ATOM 986 C C . VAL A 1 121 ? -1.761 5.544 3.978 1.00 95.19 121 VAL A C 1
ATOM 988 O O . VAL A 1 121 ? -2.890 5.759 4.415 1.00 95.19 121 VAL A O 1
ATOM 991 N N . VAL A 1 122 ? -0.669 5.675 4.739 1.00 96.56 122 VAL A N 1
ATOM 992 C CA . VAL A 1 122 ? -0.715 6.097 6.151 1.00 96.56 122 VAL A CA 1
ATOM 993 C C . VAL A 1 122 ? -1.305 7.501 6.292 1.00 96.56 122 VAL A C 1
ATOM 995 O O . VAL A 1 122 ? -2.168 7.716 7.143 1.00 96.56 122 VAL A O 1
ATOM 998 N N . ILE A 1 123 ? -0.904 8.449 5.441 1.00 96.38 123 ILE A N 1
ATOM 999 C CA . ILE A 1 123 ? -1.462 9.812 5.431 1.00 96.38 123 ILE A CA 1
ATOM 1000 C C . ILE A 1 123 ? -2.964 9.779 5.113 1.00 96.38 123 ILE A C 1
ATOM 1002 O O . ILE A 1 123 ? -3.759 10.429 5.792 1.00 96.38 123 ILE A O 1
ATOM 1006 N N . CYS A 1 124 ? -3.382 8.984 4.125 1.00 94.44 124 CYS A N 1
ATOM 1007 C CA . CYS A 1 124 ? -4.795 8.849 3.775 1.00 94.44 124 CYS A CA 1
ATOM 1008 C C . CYS A 1 124 ? -5.607 8.143 4.870 1.00 94.44 124 CYS A C 1
ATOM 1010 O O . CYS A 1 124 ? -6.763 8.488 5.091 1.00 94.44 124 CYS A O 1
ATOM 1012 N N . GLY A 1 125 ? -5.021 7.171 5.570 1.00 92.19 125 GLY A N 1
ATOM 1013 C CA . GLY A 1 125 ? -5.644 6.455 6.688 1.00 92.19 125 GLY A CA 1
ATOM 1014 C C . GLY A 1 125 ? -5.636 7.211 8.023 1.00 92.19 125 GLY A C 1
ATOM 1015 O O . GLY A 1 125 ? -6.258 6.751 8.981 1.00 92.19 125 GLY A O 1
ATOM 1016 N N . THR A 1 126 ? -4.956 8.360 8.099 1.00 93.38 126 THR A N 1
ATOM 1017 C CA . THR A 1 126 ? -4.925 9.235 9.284 1.00 93.38 126 THR A CA 1
ATOM 1018 C C . THR A 1 126 ? -5.636 10.560 9.041 1.00 93.38 126 THR A C 1
ATOM 1020 O O . THR A 1 126 ? -6.652 10.829 9.673 1.00 93.38 126 THR A O 1
ATOM 1023 N N . ILE A 1 127 ? -5.118 11.379 8.123 1.00 93.81 127 ILE A N 1
ATOM 1024 C CA . ILE A 1 127 ? -5.567 12.758 7.885 1.00 93.81 127 ILE A CA 1
ATOM 1025 C C . ILE A 1 127 ? -6.820 12.778 7.010 1.00 93.81 127 ILE A C 1
ATOM 1027 O O . ILE A 1 127 ? -7.781 13.479 7.308 1.00 93.81 127 ILE A O 1
ATOM 1031 N N . PHE A 1 128 ? -6.829 11.982 5.939 1.00 91.50 128 PHE A N 1
ATOM 1032 C CA . PHE A 1 128 ? -7.936 11.928 4.979 1.00 91.50 128 PHE A CA 1
ATOM 1033 C C . PHE A 1 128 ? -8.866 10.729 5.210 1.00 91.50 128 PHE A C 1
ATOM 1035 O O . PHE A 1 128 ? -9.511 10.255 4.267 1.00 91.50 128 PHE A O 1
ATOM 1042 N N . TYR A 1 129 ? -8.951 10.254 6.457 1.00 90.94 129 TYR A N 1
ATOM 1043 C CA . TYR A 1 129 ? -9.687 9.049 6.840 1.00 90.94 129 TYR A CA 1
ATOM 1044 C C . TYR A 1 129 ? -11.155 9.109 6.398 1.00 90.94 129 TYR A C 1
ATOM 1046 O O . TYR A 1 129 ? -11.875 10.036 6.760 1.00 90.94 129 TYR A O 1
ATOM 1054 N N . LYS A 1 130 ? -11.589 8.125 5.596 1.00 88.94 130 LYS A N 1
ATOM 1055 C CA . LYS A 1 130 ? -12.944 8.039 5.009 1.00 88.94 130 LYS A CA 1
ATOM 1056 C C . LYS A 1 130 ? -13.411 9.318 4.280 1.00 88.94 130 LYS A C 1
ATOM 1058 O O . LYS A 1 130 ? -14.602 9.520 4.069 1.00 88.94 130 LYS A O 1
ATOM 1063 N N . THR A 1 131 ? -12.491 10.176 3.833 1.00 89.75 131 THR A N 1
ATOM 1064 C CA . THR A 1 131 ? -12.836 11.394 3.084 1.00 89.75 131 THR A CA 1
ATOM 1065 C C . THR A 1 131 ? -12.808 11.168 1.570 1.00 89.75 131 THR A C 1
ATOM 1067 O O . THR A 1 131 ? -12.148 10.258 1.052 1.00 89.75 131 THR A O 1
ATOM 1070 N N . MET A 1 132 ? -13.491 12.043 0.825 1.00 87.19 132 MET A N 1
ATOM 1071 C CA . MET A 1 132 ? -13.462 12.031 -0.641 1.00 87.19 132 MET A CA 1
ATOM 1072 C C . MET A 1 132 ? -12.045 12.260 -1.211 1.00 87.19 132 MET A C 1
ATOM 1074 O O . MET A 1 132 ? -11.648 11.480 -2.081 1.00 87.19 132 MET A O 1
ATOM 1078 N N . PRO A 1 133 ? -11.240 13.230 -0.720 1.00 89.62 133 PRO A N 1
ATOM 1079 C CA . PRO A 1 133 ? -9.862 13.401 -1.179 1.00 89.62 133 PRO A CA 1
ATOM 1080 C C . PRO A 1 133 ? -8.985 12.170 -0.935 1.00 89.62 133 PRO A C 1
ATOM 1082 O O . PRO A 1 133 ? -8.269 11.757 -1.844 1.00 89.62 133 PRO A O 1
ATOM 1085 N N . GLY A 1 134 ? -9.083 11.536 0.240 1.00 90.31 134 GLY A N 1
ATOM 1086 C CA . GLY A 1 134 ? -8.336 10.307 0.538 1.00 90.31 134 GLY A CA 1
ATOM 1087 C C . GLY A 1 134 ? -8.691 9.175 -0.425 1.00 90.31 134 GLY A C 1
ATOM 1088 O O . GLY A 1 134 ? -7.812 8.526 -0.989 1.00 90.31 134 GLY A O 1
ATOM 1089 N N . SER A 1 135 ? -9.985 9.014 -0.706 1.00 88.75 135 SER A N 1
ATOM 1090 C CA . SER A 1 135 ? -10.485 8.034 -1.675 1.00 88.75 135 SER A CA 1
ATOM 1091 C C . SER A 1 135 ? -9.985 8.297 -3.099 1.00 88.75 135 SER A C 1
ATOM 1093 O O . SER A 1 135 ? -9.619 7.363 -3.812 1.00 88.75 135 SER A O 1
ATOM 1095 N N . LEU A 1 136 ? -9.930 9.563 -3.524 1.00 88.69 136 LEU A N 1
ATOM 1096 C CA . LEU A 1 136 ? -9.398 9.943 -4.833 1.00 88.69 136 LEU A CA 1
ATOM 1097 C C . LEU A 1 136 ? -7.894 9.662 -4.934 1.00 88.69 136 LEU A C 1
ATOM 1099 O O . LEU A 1 136 ? -7.458 9.054 -5.911 1.00 88.69 136 LEU A O 1
ATOM 1103 N N . ILE A 1 137 ? -7.113 10.070 -3.927 1.00 92.38 137 ILE A N 1
ATOM 1104 C CA . ILE A 1 137 ? -5.661 9.843 -3.879 1.00 92.38 137 ILE A CA 1
ATOM 1105 C C . ILE A 1 137 ? -5.371 8.346 -3.960 1.00 92.38 137 ILE A C 1
ATOM 1107 O O . ILE A 1 137 ? -4.577 7.919 -4.798 1.00 92.38 137 ILE A O 1
ATOM 1111 N N . MET A 1 138 ? -6.059 7.544 -3.148 1.00 92.06 138 MET A N 1
ATOM 1112 C CA . MET A 1 138 ? -5.886 6.096 -3.152 1.00 92.06 138 MET A CA 1
ATOM 1113 C C . MET A 1 138 ? -6.342 5.473 -4.467 1.00 92.06 138 MET A C 1
ATOM 1115 O O . MET A 1 138 ? -5.631 4.629 -5.005 1.00 92.06 138 MET A O 1
ATOM 1119 N N . GLY A 1 139 ? -7.454 5.921 -5.051 1.00 89.12 139 GLY A N 1
ATOM 1120 C CA . GLY A 1 139 ? -7.909 5.426 -6.350 1.00 89.12 139 GLY A CA 1
ATOM 1121 C C . GLY A 1 139 ? -6.905 5.677 -7.482 1.00 89.12 139 GLY A C 1
ATOM 1122 O O . GLY A 1 139 ? -6.641 4.791 -8.298 1.00 89.12 139 GLY A O 1
ATOM 1123 N N . LEU A 1 140 ? -6.297 6.865 -7.498 1.00 90.50 140 LEU A N 1
ATOM 1124 C CA . LEU A 1 140 ? -5.271 7.240 -8.472 1.00 90.50 140 LEU A CA 1
ATOM 1125 C C . LEU A 1 140 ? -3.950 6.500 -8.234 1.00 90.50 140 LEU A C 1
ATOM 1127 O O . LEU A 1 140 ? -3.348 6.014 -9.187 1.00 90.50 140 LEU A O 1
ATOM 1131 N N . LEU A 1 141 ? -3.500 6.399 -6.984 1.00 90.50 141 LEU A N 1
ATOM 1132 C CA . LEU A 1 141 ? -2.217 5.786 -6.639 1.00 90.50 141 LEU A CA 1
ATOM 1133 C C . LEU A 1 141 ? -2.224 4.259 -6.796 1.00 90.50 141 LEU A C 1
ATOM 1135 O O . LEU A 1 141 ? -1.204 3.673 -7.149 1.00 90.50 141 LEU A O 1
ATOM 1139 N N . THR A 1 142 ? -3.355 3.607 -6.526 1.00 90.00 142 THR A N 1
ATOM 1140 C CA . THR A 1 142 ? -3.461 2.140 -6.549 1.00 90.00 142 THR A CA 1
ATOM 1141 C C . THR A 1 142 ? -3.830 1.634 -7.940 1.00 90.00 142 THR A C 1
ATOM 1143 O O . THR A 1 142 ? -3.013 1.002 -8.612 1.00 90.00 142 THR A O 1
ATOM 1146 N N . TRP A 1 143 ? -5.041 1.942 -8.407 1.00 87.94 143 TRP A N 1
ATOM 1147 C CA . TRP A 1 143 ? -5.539 1.456 -9.689 1.00 87.94 143 TRP A CA 1
ATOM 1148 C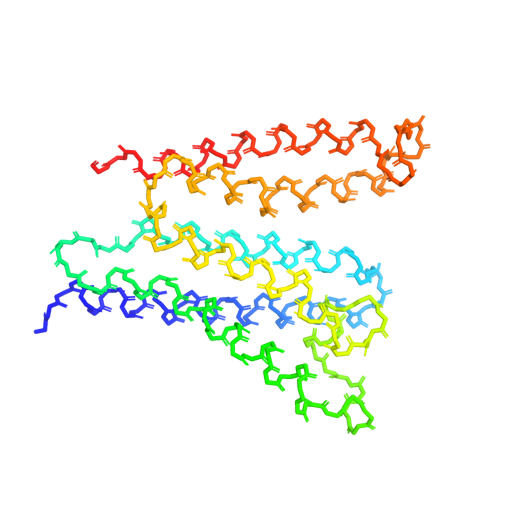 C . TRP A 1 143 ? -5.090 2.335 -10.850 1.00 87.94 143 TRP A C 1
ATOM 1150 O O . TRP A 1 143 ? -4.662 1.792 -11.866 1.00 87.94 143 TRP A O 1
ATOM 1160 N N . GLY A 1 144 ? -5.139 3.664 -10.707 1.00 85.62 144 GLY A N 1
ATOM 1161 C CA . GLY A 1 144 ? -4.735 4.594 -11.765 1.00 85.62 144 GLY A CA 1
ATOM 1162 C C . GLY A 1 144 ? -3.293 4.356 -12.222 1.00 85.62 144 GLY A C 1
ATOM 1163 O O . GLY A 1 144 ? -3.061 3.992 -13.373 1.00 85.62 144 GLY A O 1
ATOM 1164 N N . ASP A 1 145 ? -2.323 4.519 -11.321 1.00 83.44 145 ASP A N 1
ATOM 1165 C CA . ASP A 1 145 ? -0.892 4.342 -11.604 1.00 83.44 145 ASP A CA 1
ATOM 1166 C C . ASP A 1 145 ? -0.543 2.889 -11.971 1.00 83.44 145 ASP A C 1
ATOM 1168 O O . ASP A 1 145 ? 0.273 2.648 -12.867 1.00 83.44 145 ASP A O 1
ATOM 1172 N N . GLY A 1 146 ? -1.191 1.917 -11.324 1.00 80.56 146 GLY A N 1
ATOM 1173 C CA . GLY A 1 146 ? -1.008 0.497 -11.600 1.00 80.56 146 GLY A CA 1
ATOM 1174 C C . GLY A 1 146 ? -1.423 0.105 -13.021 1.00 80.56 146 GLY A C 1
ATOM 1175 O O . GLY A 1 146 ? -0.609 -0.411 -13.791 1.00 80.56 146 GLY A O 1
ATOM 1176 N N . LEU A 1 147 ? -2.681 0.366 -13.390 1.00 80.94 147 LEU A N 1
ATOM 1177 C CA . LEU A 1 147 ? -3.242 -0.052 -14.679 1.00 80.94 147 LEU A CA 1
ATOM 1178 C C . LEU A 1 147 ? -2.738 0.804 -15.844 1.00 80.94 147 LEU A C 1
ATOM 1180 O O . LEU A 1 147 ? -2.507 0.264 -16.928 1.00 80.94 147 LEU A O 1
ATOM 1184 N N . ALA A 1 148 ? -2.481 2.098 -15.626 1.00 82.31 148 ALA A N 1
ATOM 1185 C CA . ALA A 1 148 ? -1.871 2.962 -16.637 1.00 82.31 148 ALA A CA 1
ATOM 1186 C C . ALA A 1 148 ? -0.488 2.468 -17.067 1.00 82.31 148 ALA A C 1
ATOM 1188 O O . ALA A 1 148 ? -0.155 2.526 -18.250 1.00 82.31 148 ALA A O 1
ATOM 1189 N N . ALA A 1 149 ? 0.311 1.954 -16.128 1.00 74.94 149 ALA A N 1
ATOM 1190 C CA . ALA A 1 149 ? 1.614 1.383 -16.444 1.00 74.94 149 ALA A CA 1
ATOM 1191 C C . ALA A 1 149 ? 1.482 0.088 -17.263 1.00 74.94 149 ALA A C 1
ATOM 1193 O O . ALA A 1 149 ? 2.174 -0.069 -18.266 1.00 74.94 149 ALA A O 1
ATOM 1194 N N . VAL A 1 150 ? 0.561 -0.809 -16.893 1.00 73.75 150 VAL A N 1
ATOM 1195 C CA . VAL A 1 150 ? 0.339 -2.075 -17.617 1.00 73.75 150 VAL A CA 1
ATOM 1196 C C . VAL A 1 150 ? -0.147 -1.822 -19.048 1.00 73.75 150 VAL A C 1
ATOM 1198 O O . VAL A 1 150 ? 0.395 -2.387 -20.001 1.00 73.75 150 VAL A O 1
ATOM 1201 N N . ILE A 1 151 ? -1.137 -0.943 -19.220 1.00 75.12 151 ILE A N 1
ATOM 1202 C CA . ILE A 1 151 ? -1.689 -0.603 -20.539 1.00 75.12 151 ILE A CA 1
ATOM 1203 C C . ILE A 1 151 ? -0.686 0.219 -21.353 1.00 75.12 151 ILE A C 1
ATOM 1205 O O . ILE A 1 151 ? -0.496 -0.048 -22.539 1.00 75.12 151 ILE A O 1
ATOM 1209 N N . GLY A 1 152 ? 0.016 1.162 -20.724 1.00 69.25 152 GLY A N 1
ATOM 1210 C CA . GLY A 1 152 ? 1.038 1.980 -21.373 1.00 69.25 152 GLY A CA 1
ATOM 1211 C C . GLY A 1 152 ? 2.204 1.158 -21.925 1.00 69.25 152 GLY A C 1
ATOM 1212 O O . GLY A 1 152 ? 2.657 1.431 -23.034 1.00 69.25 152 GLY A O 1
ATOM 1213 N N . VAL A 1 153 ? 2.642 0.115 -21.212 1.00 66.31 153 VAL A N 1
ATOM 1214 C CA . VAL A 1 153 ? 3.686 -0.806 -21.696 1.00 66.31 153 VAL A CA 1
ATOM 1215 C C . VAL A 1 153 ? 3.176 -1.679 -22.847 1.00 66.31 153 VAL A C 1
ATOM 1217 O O . VAL A 1 153 ? 3.905 -1.894 -23.812 1.00 66.31 153 VAL A O 1
ATOM 1220 N N . ARG A 1 154 ? 1.929 -2.167 -22.777 1.00 68.62 154 ARG A N 1
ATOM 1221 C CA . ARG A 1 154 ? 1.389 -3.123 -23.762 1.00 68.62 154 ARG A CA 1
ATOM 1222 C C . ARG A 1 154 ? 0.867 -2.474 -25.048 1.00 68.62 154 ARG A C 1
ATOM 1224 O O . ARG A 1 154 ? 0.998 -3.068 -26.112 1.00 68.62 154 ARG A O 1
ATOM 1231 N N . TYR A 1 155 ? 0.289 -1.278 -24.958 1.00 65.00 155 TYR A N 1
ATOM 1232 C CA . TYR A 1 155 ? -0.394 -0.605 -26.073 1.00 65.00 155 TYR A CA 1
ATOM 1233 C C . TYR A 1 155 ? 0.199 0.773 -26.416 1.00 65.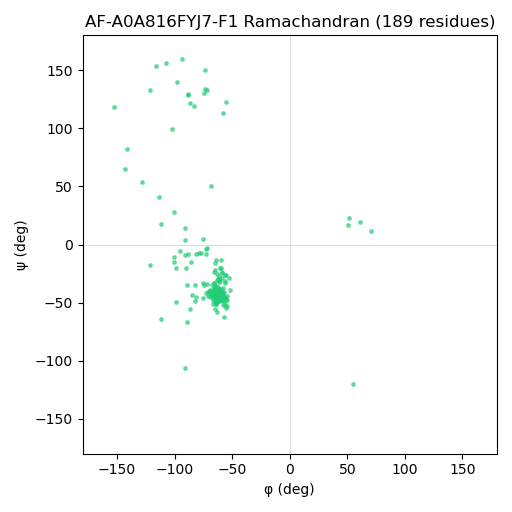00 155 TYR A C 1
ATOM 1235 O O . TYR A 1 155 ? 0.015 1.267 -27.526 1.00 65.00 155 TYR A O 1
ATOM 1243 N N . GLY A 1 156 ? 0.985 1.379 -25.518 1.00 59.03 156 GLY A N 1
ATOM 1244 C CA . GLY A 1 156 ? 1.460 2.764 -25.642 1.00 59.03 156 GLY A CA 1
ATOM 1245 C C . GLY A 1 156 ? 2.589 3.020 -26.647 1.00 59.03 156 GLY A C 1
ATOM 1246 O O . GLY A 1 156 ? 3.075 4.149 -26.729 1.00 59.03 156 GLY A O 1
ATOM 1247 N N . SER A 1 157 ? 3.012 2.017 -27.426 1.00 58.69 157 SER A N 1
ATOM 1248 C CA . SER A 1 157 ? 4.062 2.163 -28.450 1.00 58.69 157 SER A CA 1
ATOM 1249 C C . SER A 1 157 ? 3.692 3.163 -29.553 1.00 58.69 157 SER A C 1
ATOM 1251 O O . SER A 1 157 ? 4.587 3.748 -30.155 1.00 58.69 157 SER A O 1
ATOM 1253 N N . GLN A 1 158 ? 2.398 3.356 -29.826 1.00 60.72 158 GLN A N 1
ATOM 1254 C CA . GLN A 1 158 ? 1.916 4.096 -30.999 1.00 60.72 158 GLN A CA 1
ATOM 1255 C C . GLN A 1 158 ? 1.733 5.607 -30.746 1.00 60.72 158 GLN A C 1
ATOM 1257 O O . GLN A 1 158 ? 1.686 6.383 -31.694 1.00 60.72 158 GLN A O 1
ATOM 1262 N N . ARG A 1 159 ? 1.615 6.051 -29.481 1.00 62.78 159 ARG A N 1
ATOM 1263 C CA . ARG A 1 159 ? 1.260 7.445 -29.127 1.00 62.78 159 ARG A CA 1
ATOM 1264 C C . ARG A 1 159 ? 2.005 7.955 -27.889 1.00 62.78 159 ARG A C 1
ATOM 1266 O O . ARG A 1 159 ? 1.401 8.211 -26.843 1.00 62.78 159 ARG A O 1
ATOM 1273 N N . LYS A 1 160 ? 3.329 8.082 -27.993 1.00 73.19 160 LYS A N 1
ATOM 1274 C CA . LYS A 1 160 ? 4.169 8.677 -26.938 1.00 73.19 160 LYS A CA 1
ATOM 1275 C C . LYS A 1 160 ? 3.979 10.196 -26.902 1.00 73.19 160 LYS A C 1
ATOM 1277 O O . LYS A 1 160 ? 4.009 10.838 -27.943 1.00 73.19 160 LYS A O 1
ATOM 1282 N N . ILE A 1 161 ? 3.800 10.753 -25.706 1.00 72.12 161 ILE A N 1
ATOM 1283 C CA . ILE A 1 161 ? 3.690 12.205 -25.477 1.00 72.12 161 ILE A CA 1
ATOM 1284 C C . ILE A 1 161 ? 5.027 12.757 -24.998 1.00 72.12 161 ILE A C 1
ATOM 1286 O O . ILE A 1 161 ? 5.511 13.760 -25.507 1.00 72.12 161 ILE A O 1
ATOM 1290 N N . TYR A 1 162 ? 5.612 12.110 -23.986 1.00 67.75 162 TYR A N 1
ATOM 1291 C CA . TYR A 1 162 ? 6.827 12.587 -23.338 1.00 67.75 162 TYR A CA 1
ATOM 1292 C C . TYR A 1 162 ? 7.623 11.422 -22.750 1.00 67.75 162 TYR A C 1
ATOM 1294 O O . TYR A 1 162 ? 7.138 10.694 -21.877 1.00 67.75 162 TYR A O 1
ATOM 1302 N N . GLY A 1 163 ? 8.848 11.222 -23.239 1.00 74.88 163 GLY A N 1
ATOM 1303 C CA . GLY A 1 163 ? 9.693 10.091 -22.853 1.00 74.88 163 GLY A CA 1
ATOM 1304 C C . GLY A 1 163 ? 8.992 8.743 -23.072 1.00 74.88 163 GLY A C 1
ATOM 1305 O O . GLY A 1 163 ? 8.609 8.399 -24.190 1.00 74.88 163 GLY A O 1
ATOM 1306 N N . SER A 1 164 ? 8.811 7.976 -21.993 1.00 67.38 164 SER A N 1
ATOM 1307 C CA . SER A 1 164 ? 8.098 6.688 -21.990 1.00 67.38 164 SER A CA 1
ATOM 1308 C C . SER A 1 164 ? 6.591 6.793 -21.703 1.00 67.38 164 SER A C 1
ATOM 1310 O O . SER A 1 164 ? 5.921 5.767 -21.596 1.00 67.38 164 SER A O 1
ATOM 1312 N N . LYS A 1 165 ? 6.030 8.002 -21.563 1.00 67.69 165 LYS A N 1
ATOM 1313 C CA . LYS A 1 165 ? 4.605 8.215 -21.255 1.00 67.69 165 LYS A CA 1
ATOM 1314 C C . LYS A 1 165 ? 3.766 8.273 -22.532 1.00 67.69 165 LYS A C 1
ATOM 1316 O O . LYS A 1 165 ? 4.078 9.044 -23.440 1.00 67.69 165 LYS A O 1
ATOM 1321 N N . SER A 1 166 ? 2.687 7.492 -22.584 1.00 79.06 166 SER A N 1
ATOM 1322 C CA . SER A 1 166 ? 1.748 7.435 -23.712 1.00 79.06 166 SER A CA 1
ATOM 1323 C C . SER A 1 166 ? 0.401 8.098 -23.405 1.00 79.06 166 SER A C 1
ATOM 1325 O O . SER A 1 166 ? -0.002 8.184 -22.241 1.00 79.06 166 SER A O 1
ATOM 1327 N N . LEU A 1 167 ? -0.314 8.525 -24.454 1.00 80.25 167 LEU A N 1
ATOM 1328 C CA . LEU A 1 167 ? -1.705 9.003 -24.353 1.00 80.25 167 LEU A CA 1
ATOM 1329 C C . LEU A 1 167 ? -2.628 7.946 -23.756 1.00 80.25 167 LEU A C 1
ATOM 1331 O O . LEU A 1 167 ? -3.422 8.262 -22.874 1.00 80.25 167 LEU A O 1
ATOM 1335 N N . ASP A 1 168 ? -2.472 6.692 -24.169 1.00 79.94 168 ASP A N 1
ATOM 1336 C CA . ASP A 1 168 ? -3.312 5.594 -23.687 1.00 79.94 168 ASP A CA 1
ATOM 1337 C C . ASP A 1 168 ? -3.099 5.344 -22.189 1.00 79.94 168 ASP A C 1
ATOM 1339 O O . ASP A 1 168 ? -4.055 5.114 -21.448 1.00 79.94 168 ASP A O 1
ATOM 1343 N N . GLY A 1 169 ? -1.852 5.460 -21.716 1.00 76.31 169 GLY A N 1
ATOM 1344 C CA . GLY A 1 169 ? -1.531 5.382 -20.293 1.00 76.31 169 GLY A CA 1
ATOM 1345 C C . GLY A 1 169 ? -2.155 6.532 -19.500 1.00 76.31 169 GLY A C 1
ATOM 1346 O O . GLY A 1 169 ? -2.720 6.303 -18.433 1.00 76.31 169 GLY A O 1
ATOM 1347 N N . LEU A 1 170 ? -2.119 7.757 -20.030 1.00 78.94 170 LEU A N 1
ATOM 1348 C CA . LEU A 1 170 ? -2.724 8.924 -19.381 1.00 78.94 170 LEU A CA 1
ATOM 1349 C C . LEU A 1 170 ? -4.257 8.819 -19.312 1.00 78.94 170 LEU A C 1
ATOM 1351 O O . LEU A 1 170 ? -4.841 9.048 -18.255 1.00 78.94 170 LEU A O 1
ATOM 1355 N N . LEU A 1 171 ? -4.911 8.425 -20.409 1.00 81.12 171 LEU A N 1
ATOM 1356 C CA . LEU A 1 171 ? -6.359 8.190 -20.443 1.00 81.12 171 LEU A CA 1
ATOM 1357 C C . LEU A 1 171 ? -6.764 7.092 -19.457 1.00 81.12 171 LEU A C 1
ATOM 1359 O O . LEU A 1 171 ? -7.697 7.274 -18.675 1.00 81.12 171 LEU A O 1
ATOM 1363 N N . THR A 1 172 ? -6.015 5.988 -19.440 1.00 80.88 172 THR A N 1
ATOM 1364 C CA . THR A 1 172 ? -6.222 4.894 -18.485 1.00 80.88 172 THR A CA 1
ATOM 1365 C C . THR A 1 172 ? -6.125 5.396 -17.050 1.00 80.88 172 THR A C 1
ATOM 1367 O O . THR A 1 172 ? -7.006 5.100 -16.248 1.00 80.88 172 THR A O 1
ATOM 1370 N N . PHE A 1 173 ? -5.099 6.188 -16.727 1.00 82.75 173 PHE A N 1
ATOM 1371 C CA . PHE A 1 173 ? -4.904 6.740 -15.387 1.00 82.75 173 PHE A CA 1
ATOM 1372 C C . PHE A 1 173 ? -6.139 7.510 -14.900 1.00 82.75 173 PHE A C 1
ATOM 1374 O O . PHE A 1 173 ? -6.623 7.263 -13.794 1.00 82.75 173 PHE A O 1
ATOM 1381 N N . PHE A 1 174 ? -6.688 8.394 -15.738 1.00 84.19 174 PHE A N 1
ATOM 1382 C CA . PHE A 1 174 ? -7.865 9.186 -15.379 1.00 84.19 174 PHE A CA 1
ATOM 1383 C C . PHE A 1 174 ? -9.143 8.349 -15.276 1.00 84.19 174 PHE A C 1
ATOM 1385 O O . PHE A 1 174 ? -9.886 8.498 -14.305 1.00 84.19 174 PHE A O 1
ATOM 1392 N N . ILE A 1 175 ? -9.398 7.457 -16.238 1.00 83.44 175 ILE A N 1
ATOM 1393 C CA . ILE A 1 175 ? -10.610 6.621 -16.256 1.00 83.44 175 ILE A CA 1
ATOM 1394 C C . ILE A 1 175 ? -10.617 5.681 -15.050 1.00 83.44 175 ILE A C 1
ATOM 1396 O O . ILE A 1 175 ? -11.571 5.654 -14.272 1.00 83.44 175 ILE A O 1
ATOM 1400 N N . VAL A 1 176 ? -9.522 4.950 -14.854 1.00 83.38 176 VAL A N 1
ATOM 1401 C CA . VAL A 1 176 ? -9.389 3.978 -13.770 1.00 83.38 176 VAL A CA 1
ATOM 1402 C C . VAL A 1 176 ? -9.352 4.677 -12.414 1.00 83.38 176 VAL A C 1
ATOM 1404 O O . VAL A 1 176 ? -10.004 4.225 -11.476 1.00 83.38 176 VAL A O 1
ATOM 1407 N N . GLY A 1 177 ? -8.654 5.809 -12.303 1.00 79.88 177 GLY A N 1
ATOM 1408 C CA . GLY A 1 177 ? -8.659 6.616 -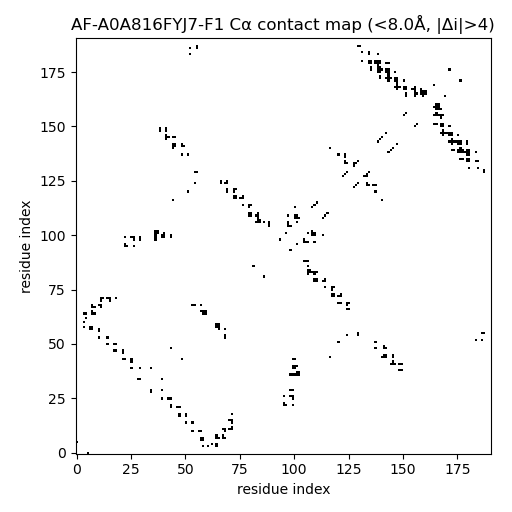11.085 1.00 79.88 177 GLY A CA 1
ATOM 1409 C C . GLY A 1 177 ? -10.063 7.088 -10.707 1.00 79.88 177 GLY A C 1
ATOM 1410 O O . GLY A 1 177 ? -10.456 7.009 -9.540 1.00 79.88 177 GLY A O 1
ATOM 1411 N N . ARG A 1 178 ? -10.865 7.506 -11.696 1.00 82.19 178 ARG A N 1
ATOM 1412 C CA . ARG A 1 178 ? -12.266 7.891 -11.482 1.00 82.19 178 ARG A CA 1
ATOM 1413 C C . ARG A 1 178 ? -13.123 6.713 -11.018 1.00 82.19 178 ARG A C 1
ATOM 1415 O O . ARG A 1 178 ? -13.942 6.915 -10.120 1.00 82.19 178 ARG A O 1
ATOM 1422 N N . MET A 1 179 ? -12.920 5.522 -11.589 1.00 82.38 179 MET A N 1
ATOM 1423 C CA . MET A 1 179 ? -13.585 4.287 -11.153 1.00 82.38 179 MET A CA 1
ATOM 1424 C C . MET A 1 179 ? -13.200 3.915 -9.715 1.00 82.38 179 MET A C 1
ATOM 1426 O O . MET A 1 179 ? -14.070 3.628 -8.894 1.00 82.38 179 MET A O 1
ATOM 1430 N N . GLY A 1 180 ? -11.912 4.000 -9.377 1.00 78.75 180 GLY A N 1
ATOM 1431 C CA . GLY A 1 180 ? -11.416 3.774 -8.020 1.00 78.75 180 GLY A CA 1
ATOM 1432 C C . GLY A 1 180 ? -12.062 4.712 -7.003 1.00 78.75 180 GLY A C 1
ATOM 1433 O O . GLY A 1 180 ? -12.549 4.265 -5.965 1.00 78.75 180 GLY A O 1
ATOM 1434 N N . LEU A 1 181 ? -12.157 6.003 -7.343 1.00 82.38 181 LEU A N 1
ATOM 1435 C CA . LEU A 1 181 ? -12.882 6.981 -6.536 1.00 82.38 181 LEU A CA 1
ATOM 1436 C C . LEU A 1 181 ? -14.353 6.590 -6.359 1.00 82.38 181 LEU A C 1
ATOM 1438 O O . LEU A 1 181 ? -14.854 6.682 -5.245 1.00 82.38 181 LEU A O 1
ATOM 1442 N N . THR A 1 182 ? -15.074 6.207 -7.420 1.00 80.69 182 THR A N 1
ATOM 1443 C CA . THR A 1 182 ? -16.492 5.835 -7.268 1.00 80.69 182 THR A CA 1
ATOM 1444 C C . THR A 1 182 ? -16.665 4.641 -6.342 1.00 80.69 182 THR A C 1
ATOM 1446 O O . THR A 1 182 ? -17.526 4.696 -5.473 1.00 80.69 182 THR A O 1
ATOM 1449 N N . THR A 1 183 ? -15.819 3.619 -6.465 1.00 80.50 183 THR A N 1
ATOM 1450 C CA . THR A 1 183 ? -15.878 2.426 -5.612 1.00 80.50 183 THR A CA 1
ATOM 1451 C C . THR A 1 183 ? -15.606 2.775 -4.154 1.00 80.50 183 THR A C 1
ATOM 1453 O O . THR A 1 183 ? -16.399 2.433 -3.282 1.00 80.50 183 THR A O 1
ATOM 1456 N N . LEU A 1 184 ? -14.527 3.516 -3.884 1.00 78.56 184 LEU A N 1
ATOM 1457 C CA . LEU A 1 184 ? -14.187 3.941 -2.526 1.00 78.56 184 LEU A CA 1
ATOM 1458 C C . LEU A 1 184 ? -15.256 4.871 -1.943 1.00 78.56 184 LEU A C 1
ATOM 1460 O O . LEU A 1 184 ? -15.646 4.699 -0.796 1.00 78.56 184 LEU A O 1
ATOM 1464 N N . LYS A 1 185 ? -15.796 5.794 -2.745 1.00 77.12 185 LYS A N 1
ATOM 1465 C CA . LYS A 1 185 ? -16.845 6.723 -2.312 1.00 77.12 185 LYS A CA 1
ATOM 1466 C C . LYS A 1 185 ? -18.157 6.011 -1.985 1.00 77.12 185 LYS A C 1
ATOM 1468 O O . LYS A 1 185 ? -18.777 6.358 -0.989 1.00 77.12 185 LYS A O 1
ATOM 1473 N N . VAL A 1 186 ? -18.592 5.048 -2.802 1.00 75.44 186 VAL A N 1
ATOM 1474 C CA . VAL A 1 186 ? -19.799 4.250 -2.510 1.00 75.44 186 VAL A CA 1
ATOM 1475 C C . VAL A 1 186 ? -19.648 3.544 -1.168 1.00 75.44 186 VAL A C 1
ATOM 1477 O O . VAL A 1 186 ? -20.600 3.489 -0.403 1.00 75.44 186 VAL A O 1
ATOM 1480 N N . LEU A 1 187 ? -18.445 3.077 -0.844 1.00 69.19 187 LEU A N 1
ATOM 1481 C CA . LEU A 1 187 ? -18.187 2.458 0.447 1.00 69.19 187 LEU A CA 1
ATOM 1482 C C . LEU A 1 187 ? -18.147 3.500 1.576 1.00 69.19 187 LEU A C 1
ATOM 1484 O O . LEU A 1 187 ? -18.735 3.273 2.617 1.00 69.19 187 LEU A O 1
ATOM 1488 N N . THR A 1 188 ? -17.530 4.669 1.404 1.00 65.88 188 THR A N 1
ATOM 1489 C CA . THR A 1 188 ? -17.322 5.611 2.524 1.00 65.88 188 THR A CA 1
ATOM 1490 C C . THR A 1 188 ? -18.454 6.614 2.782 1.00 65.88 188 THR A C 1
ATOM 1492 O O . THR A 1 188 ? -18.364 7.345 3.760 1.00 65.88 188 THR A O 1
ATOM 1495 N N . VAL A 1 189 ? -19.474 6.721 1.921 1.00 54.75 189 VAL A N 1
ATOM 1496 C CA . VAL A 1 189 ? -20.548 7.744 2.027 1.00 54.75 189 VAL A CA 1
ATOM 1497 C C . VAL A 1 189 ? -21.809 7.245 2.754 1.00 54.75 189 VAL A C 1
ATOM 1499 O O . VAL A 1 189 ? -22.710 8.035 3.008 1.00 54.75 189 VAL A O 1
ATOM 1502 N N . HIS A 1 190 ? -21.888 5.964 3.117 1.00 49.59 190 HIS A N 1
ATOM 1503 C CA . HIS A 1 190 ? -23.076 5.384 3.760 1.00 49.59 190 HIS A CA 1
ATOM 1504 C C . HIS A 1 190 ? -23.090 5.413 5.304 1.00 49.59 190 HIS A C 1
ATOM 1506 O O . HIS A 1 190 ? -23.947 4.753 5.885 1.00 49.59 190 HIS A O 1
ATOM 1512 N N . ASP A 1 191 ? -22.211 6.191 5.946 1.00 42.72 191 ASP A N 1
ATOM 1513 C CA . ASP A 1 191 ? -22.247 6.461 7.395 1.00 42.72 191 ASP A CA 1
ATOM 1514 C C . ASP A 1 191 ? -22.725 7.899 7.675 1.00 42.72 191 ASP A C 1
ATOM 1516 O O . ASP A 1 191 ? -22.156 8.838 7.064 1.00 42.72 191 ASP A O 1
#

Mean predicted aligned error: 6.79 Å

Sequence (191 aa):
MNSALVQNTILSLVTTSLTFAVVFLLNHLNKTKSITNEVLRKMLHIGAGTLYLAIYFYNDHGQFSKYLNIFPNLLWICILIWKSQYYSSTHHPHDPVLDIMTRNQHKSELLYGPLFFNSVVVICGTIFYKTMPGSLIMGLLTWGDGLAAVIGVRYGSQRKIYGSKSLDGLLTFFIVGRMGLTTLKVLTVHD

Solvent-accessible surface area (backbone atoms only — not comparable to full-atom values): 9946 Å² total; per-residue (Å²): 128,64,65,55,50,54,52,22,49,52,51,29,52,52,53,32,52,50,45,52,50,50,52,52,52,52,38,60,56,45,74,70,68,80,60,55,37,68,56,44,34,27,53,46,38,31,56,52,42,56,56,57,62,56,58,61,80,43,50,67,91,84,47,78,46,38,54,36,66,28,47,45,37,52,52,48,42,54,50,38,52,47,42,37,69,72,52,58,62,92,83,48,88,82,42,58,64,47,60,36,57,16,84,81,67,46,48,66,44,32,67,43,65,59,34,50,51,33,51,52,49,37,46,28,48,60,80,28,50,77,34,70,67,28,29,37,52,50,11,30,63,14,46,4,53,22,50,14,50,56,47,22,72,76,64,17,84,83,43,62,77,56,89,91,40,16,55,62,15,53,53,37,23,55,55,41,13,52,50,34,22,52,57,43,42,67,60,46,65,80,118

InterPro domains:
  IPR037997 CTP-dependent diacylglycerol kinase 1-like [PTHR31303] (30-180)

Foldseek 3Di:
DPPLLVQLLVLLVVLLVQLVVLLVVLLVVVVVVPDALVLLQLSSLQRNLVSLLSLLSRDPPVDPSSLSSLVSLVVLLVVLVCCLPPNDCVVPVRDSCLSNQDRPSHSVSSCPLVNVSSVLSSCCSPVVRLHLVSQLSSQLRRFLQSVLVVCLVVPQPPADDDDSHGPSSNVSSVVSSVVSSVVSNVSSVPD

Organism: NCBI:txid433720

Radius of gyration: 17.52 Å; Cα contacts (8 Å, |Δi|>4): 260; chains: 1; bounding box: 48×32×57 Å

Secondary structure (DSSP, 8-state):
--HHHHHHHHHHHHHHHHHHHHHHHHHHHHTTS-S-HHHHHHHHHHHHHHGGGGGGGS--SS-GGGGGGGHHHHHHHHHHHHHHHH--TTT-S--HHHHHH-SSS-GGGGGTHHHHHHHHHHHHHHTSTT-HHHHHHHHIIIIIHHHHHHHHHHHGGG-EEETTEEHHHHHHHHHHHHHHHHHHHHHHT--

pLDDT: mean 84.63, std 10.88, range [42.72, 97.38]